Protein AF-A0A1E3ECZ2-F1 (afdb_monomer)

Organism: Bradyrhizobium elkanii (NCBI:txid29448)

Mean predicted aligned error: 5.81 Å

InterPro domains:
  IPR002938 FAD-binding domain [PF01494] (1-61)
  IPR036188 FAD/NAD(P)-binding domain superfamily [G3DSA:3.50.50.60] (1-105)
  IPR036188 FAD/NAD(P)-binding domain superfamily [SSF51905] (2-107)
  IPR050641 Rifampicin monooxygenase-like [PTHR43004] (2-73)

Foldseek 3Di:
DAAVVVADADCPLVCRVVLRVLLCQQQVLLVVCVVVVQDPPVSNVVSCQQNVVLRVLVRVVRVVVVVLPDPDPVSVVVVVVLVVQCPDPVNVVVVVCSSVVQPRAGPLPDPPPQARGFDDKDFADDDDPTDIPVNVLPVLAKEWEAQQVCPLVVLCVLVVVRYHYGYDHAFKIFTAGSSRGGQDIDHDNDNPCSNVSCCVNRNHGDD

Structure (mmCIF, N/CA/C/O backbone):
data_AF-A0A1E3ECZ2-F1
#
_entry.id   AF-A0A1E3ECZ2-F1
#
loop_
_atom_site.group_PDB
_atom_site.id
_atom_site.type_symbol
_atom_site.label_atom_id
_atom_site.label_alt_id
_atom_site.label_comp_id
_atom_site.label_asym_id
_atom_site.label_entity_id
_atom_site.label_seq_id
_atom_site.pdbx_PDB_ins_code
_atom_site.Cartn_x
_atom_site.Cartn_y
_atom_site.Cartn_z
_atom_site.occupancy
_atom_site.B_iso_or_equiv
_atom_site.auth_seq_id
_atom_site.auth_comp_id
_atom_site.auth_asym_id
_atom_site.auth_atom_id
_atom_site.pdbx_PDB_model_num
ATOM 1 N N . MET A 1 1 ? 1.210 -17.198 -4.148 1.00 65.44 1 MET A N 1
ATOM 2 C CA . MET A 1 1 ? 2.652 -17.240 -4.504 1.00 65.44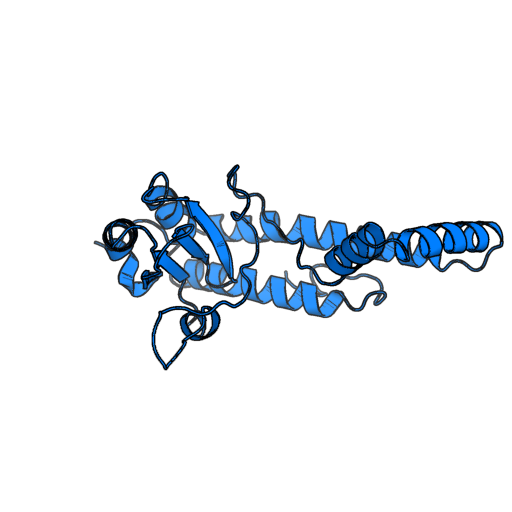 1 MET A CA 1
ATOM 3 C C . MET A 1 1 ? 3.226 -15.857 -4.256 1.00 65.44 1 MET A C 1
ATOM 5 O O . MET A 1 1 ? 2.456 -14.929 -4.424 1.00 65.44 1 MET A O 1
ATOM 9 N N . ALA A 1 2 ? 4.501 -15.716 -3.882 1.00 63.94 2 ALA A N 1
ATOM 10 C CA . ALA A 1 2 ? 5.159 -14.421 -3.653 1.00 63.94 2 ALA A CA 1
ATOM 11 C C . ALA A 1 2 ? 6.622 -14.453 -4.138 1.00 63.94 2 ALA A C 1
ATOM 13 O O . ALA A 1 2 ? 7.214 -15.534 -4.192 1.00 63.94 2 ALA A O 1
ATOM 14 N N . GLY A 1 3 ? 7.196 -13.289 -4.470 1.00 73.62 3 GLY A N 1
ATOM 15 C CA . GLY A 1 3 ? 8.590 -13.172 -4.927 1.00 73.62 3 GLY A CA 1
ATOM 16 C C . GLY A 1 3 ? 8.849 -13.861 -6.271 1.00 73.62 3 GLY A C 1
ATOM 17 O O . GLY A 1 3 ? 7.943 -13.954 -7.096 1.00 73.62 3 GLY A O 1
ATOM 18 N N . ASP A 1 4 ? 10.056 -14.396 -6.473 1.00 66.94 4 ASP A N 1
ATOM 19 C CA . ASP A 1 4 ? 10.471 -15.035 -7.736 1.00 66.94 4 ASP A CA 1
ATOM 20 C C . ASP A 1 4 ? 9.563 -16.205 -8.162 1.00 66.94 4 ASP A C 1
ATOM 22 O O . ASP A 1 4 ? 9.426 -16.501 -9.348 1.00 66.94 4 ASP A O 1
ATOM 26 N N . ALA A 1 5 ? 8.883 -16.850 -7.208 1.00 63.56 5 ALA A N 1
ATOM 27 C CA . ALA A 1 5 ? 7.888 -17.882 -7.501 1.00 63.56 5 ALA A CA 1
ATOM 28 C C . ALA A 1 5 ? 6.619 -17.323 -8.177 1.00 63.56 5 ALA A C 1
ATOM 30 O O . ALA A 1 5 ? 5.882 -18.070 -8.816 1.00 63.56 5 ALA A O 1
ATOM 31 N N . ALA A 1 6 ? 6.339 -16.029 -8.018 1.00 56.84 6 ALA A N 1
ATOM 32 C CA . ALA A 1 6 ? 5.216 -15.331 -8.635 1.00 56.84 6 ALA A CA 1
ATOM 33 C C . ALA A 1 6 ? 5.621 -14.546 -9.894 1.00 56.84 6 ALA A C 1
ATOM 35 O O . ALA A 1 6 ? 4.792 -14.370 -10.788 1.00 56.84 6 ALA A O 1
ATOM 36 N N . HIS A 1 7 ? 6.868 -14.077 -9.991 1.00 68.00 7 HIS A N 1
ATOM 37 C CA . HIS A 1 7 ? 7.356 -13.308 -11.138 1.00 68.00 7 HIS A CA 1
ATOM 38 C C . HIS A 1 7 ? 8.880 -13.415 -11.284 1.00 68.00 7 HIS A C 1
ATOM 40 O O . HIS A 1 7 ? 9.630 -13.105 -10.373 1.00 68.00 7 HIS A O 1
ATOM 46 N N . VAL A 1 8 ? 9.349 -13.809 -12.472 1.00 66.94 8 VAL A N 1
ATOM 47 C CA . VAL A 1 8 ? 10.778 -13.806 -12.826 1.00 66.94 8 VAL A CA 1
ATOM 48 C C . VAL A 1 8 ? 10.996 -12.785 -13.934 1.00 66.94 8 VAL A C 1
ATOM 50 O O . VAL A 1 8 ? 10.354 -12.846 -14.986 1.00 66.94 8 VAL A O 1
ATOM 53 N N . HIS A 1 9 ? 11.904 -11.840 -13.710 1.00 66.31 9 HIS A N 1
ATOM 54 C CA . HIS A 1 9 ? 12.267 -10.820 -14.686 1.00 66.31 9 HIS A CA 1
ATOM 55 C C . HIS A 1 9 ? 13.781 -10.595 -14.718 1.00 66.31 9 HIS A C 1
ATOM 57 O O . HIS A 1 9 ? 14.527 -11.098 -13.882 1.00 66.31 9 HIS A O 1
ATOM 63 N N . SER A 1 10 ? 14.250 -9.848 -15.717 1.00 59.91 10 SER A N 1
ATOM 64 C CA . SER A 1 10 ? 15.670 -9.508 -15.834 1.00 59.91 10 SER A CA 1
ATOM 65 C C . SER A 1 10 ? 16.162 -8.757 -14.582 1.00 59.91 10 SER A C 1
ATOM 67 O O . SER A 1 10 ? 15.400 -7.943 -14.053 1.00 59.91 10 SER A O 1
ATOM 69 N N . PRO A 1 11 ? 17.411 -8.968 -14.115 1.00 64.06 11 PRO A N 1
ATOM 70 C CA . PRO A 1 11 ? 17.941 -8.281 -12.933 1.00 64.06 11 PRO A CA 1
ATOM 71 C C . PRO A 1 11 ? 18.212 -6.785 -13.162 1.00 64.06 11 PRO A C 1
ATOM 73 O O . PRO A 1 11 ? 18.585 -6.085 -12.218 1.00 64.06 11 PRO A O 1
ATOM 76 N N . PHE A 1 12 ? 18.050 -6.279 -14.392 1.00 57.84 12 PHE A N 1
ATOM 77 C CA . PHE A 1 12 ? 18.221 -4.858 -14.689 1.00 57.84 12 PHE A CA 1
ATOM 78 C C . PHE A 1 12 ? 17.328 -3.989 -13.786 1.00 57.84 12 PHE A C 1
ATOM 80 O O . PHE A 1 12 ? 16.162 -4.295 -13.539 1.00 57.84 12 PHE A O 1
ATOM 87 N N . GLY A 1 13 ? 17.923 -2.932 -13.224 1.00 58.66 13 GLY A N 1
ATOM 88 C CA . GLY A 1 13 ? 17.275 -2.050 -12.251 1.00 58.66 13 GLY A CA 1
ATOM 89 C C . GLY A 1 13 ? 17.210 -2.579 -10.810 1.00 58.66 13 GLY A C 1
ATOM 90 O O . GLY A 1 13 ? 16.744 -1.846 -9.945 1.00 58.66 13 GLY A O 1
ATOM 91 N N . GLY A 1 14 ? 17.661 -3.810 -10.521 1.00 65.94 14 GLY A N 1
ATOM 92 C CA . GLY A 1 14 ? 17.755 -4.335 -9.148 1.00 65.94 14 GLY A CA 1
ATOM 93 C C . GLY A 1 14 ? 16.412 -4.492 -8.423 1.00 65.94 14 GLY A C 1
ATOM 94 O O . GLY A 1 14 ? 16.365 -4.471 -7.197 1.00 65.94 14 GLY A O 1
ATOM 95 N N . GLN A 1 15 ? 15.307 -4.618 -9.163 1.00 64.06 15 GLN A N 1
ATOM 96 C CA . GLN A 1 15 ? 13.961 -4.482 -8.594 1.00 64.06 15 GLN A CA 1
ATOM 97 C C . GLN A 1 15 ? 13.384 -5.783 -8.007 1.00 64.06 15 GLN A C 1
ATOM 99 O O . GLN A 1 15 ? 12.449 -5.713 -7.216 1.00 64.06 15 GLN A O 1
ATOM 104 N N . GLY A 1 16 ? 13.932 -6.957 -8.348 1.00 64.19 16 GLY A N 1
ATOM 105 C CA . GLY A 1 16 ? 13.318 -8.256 -8.017 1.00 64.19 16 GLY A CA 1
ATOM 106 C C . GLY A 1 16 ? 13.151 -8.493 -6.513 1.00 64.19 16 GLY A C 1
ATOM 107 O O . GLY A 1 16 ? 12.043 -8.739 -6.038 1.00 64.19 16 GLY A O 1
ATOM 108 N N . LEU A 1 17 ? 14.228 -8.305 -5.739 1.00 70.00 17 LEU A N 1
ATOM 109 C CA . LEU A 1 17 ? 14.194 -8.468 -4.280 1.00 70.00 17 LEU A CA 1
ATOM 110 C C . LEU A 1 17 ? 13.234 -7.473 -3.608 1.00 70.00 17 LEU A C 1
ATOM 112 O O . LEU A 1 17 ? 12.481 -7.850 -2.713 1.00 70.00 17 LEU A O 1
ATOM 116 N N . ASN A 1 18 ? 13.224 -6.218 -4.068 1.00 74.19 18 ASN A N 1
ATOM 117 C CA . ASN A 1 18 ? 12.354 -5.177 -3.517 1.00 74.19 18 ASN A CA 1
ATOM 118 C C . ASN A 1 18 ? 10.871 -5.507 -3.740 1.00 74.19 18 ASN A C 1
ATOM 120 O O . ASN A 1 18 ? 10.052 -5.329 -2.839 1.00 74.19 18 ASN A O 1
ATOM 124 N N . VAL A 1 19 ? 10.519 -6.033 -4.918 1.00 77.38 19 VAL A N 1
ATOM 125 C CA . VAL A 1 19 ? 9.143 -6.456 -5.216 1.00 77.38 19 VAL A CA 1
ATOM 126 C C . VAL A 1 19 ? 8.750 -7.654 -4.354 1.00 77.38 19 VAL A C 1
ATOM 128 O O . VAL A 1 19 ? 7.669 -7.640 -3.768 1.00 77.38 19 VAL A O 1
ATOM 131 N N . GLY A 1 20 ? 9.631 -8.651 -4.222 1.00 80.00 20 GLY A N 1
ATOM 132 C CA . GLY A 1 20 ? 9.373 -9.842 -3.412 1.00 80.00 20 GLY A CA 1
ATOM 133 C C . GLY A 1 20 ? 9.201 -9.549 -1.919 1.00 80.00 20 GLY A C 1
ATOM 134 O O . GLY A 1 20 ? 8.305 -10.110 -1.289 1.00 80.00 20 GLY A O 1
ATOM 135 N N . LEU A 1 21 ? 9.991 -8.630 -1.353 1.00 83.75 21 LEU A N 1
ATOM 136 C CA . LEU A 1 21 ? 9.823 -8.202 0.039 1.00 83.75 21 LEU A CA 1
ATOM 137 C C . LEU A 1 21 ? 8.454 -7.543 0.253 1.00 83.75 21 LEU A C 1
ATOM 139 O O . LEU A 1 21 ? 7.739 -7.887 1.191 1.00 83.75 21 LEU A O 1
ATOM 143 N N . LEU A 1 22 ? 8.057 -6.641 -0.647 1.00 85.81 22 LEU A N 1
ATOM 144 C CA . LEU A 1 22 ? 6.753 -5.982 -0.574 1.00 85.81 22 LEU A CA 1
ATOM 145 C C . LEU A 1 22 ? 5.584 -6.958 -0.784 1.00 85.81 22 LEU A C 1
ATOM 147 O O . LEU A 1 22 ? 4.518 -6.750 -0.210 1.00 85.81 22 LEU A O 1
ATOM 151 N N . ASP A 1 23 ? 5.767 -8.034 -1.556 1.00 89.69 23 ASP A N 1
ATOM 152 C CA . ASP A 1 23 ? 4.774 -9.111 -1.644 1.00 89.69 23 ASP A CA 1
ATOM 153 C C . ASP A 1 23 ? 4.614 -9.834 -0.306 1.00 89.69 23 ASP A C 1
ATOM 155 O O . ASP A 1 23 ? 3.489 -10.078 0.129 1.00 89.69 23 ASP A O 1
ATOM 159 N N . ALA A 1 24 ? 5.729 -10.172 0.348 1.00 91.31 24 ALA A N 1
ATOM 160 C CA . ALA A 1 24 ? 5.719 -10.878 1.623 1.00 91.31 24 ALA A CA 1
ATOM 161 C C . ALA A 1 24 ? 5.073 -10.035 2.730 1.00 91.31 24 ALA A C 1
ATOM 163 O O . ALA A 1 24 ? 4.223 -10.540 3.460 1.00 91.31 24 ALA A O 1
ATOM 164 N N . VAL A 1 25 ? 5.418 -8.746 2.813 1.00 92.00 25 VAL A N 1
ATOM 165 C CA . VAL A 1 25 ? 4.830 -7.820 3.792 1.00 92.00 25 VAL A CA 1
ATOM 166 C C . VAL A 1 25 ? 3.331 -7.624 3.528 1.00 92.00 25 VAL A C 1
ATOM 168 O O . VAL A 1 25 ? 2.539 -7.674 4.467 1.00 92.00 25 VAL A O 1
ATOM 171 N N . ASN A 1 26 ? 2.908 -7.492 2.264 1.00 95.50 26 ASN A N 1
ATOM 172 C CA . ASN A 1 26 ? 1.489 -7.368 1.909 1.00 95.50 26 ASN A CA 1
ATOM 173 C C . ASN A 1 26 ? 0.677 -8.630 2.236 1.00 95.50 26 ASN A C 1
ATOM 175 O O . ASN A 1 26 ? -0.442 -8.528 2.733 1.00 95.50 26 ASN A O 1
ATOM 179 N N . LEU A 1 27 ? 1.227 -9.815 1.951 1.00 95.94 27 LEU A N 1
ATOM 180 C CA . LEU A 1 27 ? 0.545 -11.088 2.179 1.00 95.94 27 LEU A CA 1
ATOM 181 C C . LEU A 1 27 ? 0.546 -11.493 3.656 1.00 95.94 27 LEU A C 1
ATOM 183 O O . LEU A 1 27 ? -0.444 -12.042 4.129 1.00 95.94 27 LEU A O 1
ATOM 187 N N . GLY A 1 28 ? 1.639 -11.241 4.380 1.00 95.62 28 GLY A N 1
ATOM 188 C CA . GLY A 1 28 ? 1.867 -11.772 5.724 1.00 95.62 28 GLY A CA 1
ATOM 189 C C . GLY A 1 28 ? 0.764 -11.400 6.712 1.00 95.62 28 GLY A C 1
ATOM 190 O O . GLY A 1 28 ? 0.200 -12.278 7.365 1.00 95.62 28 GLY A O 1
ATOM 191 N N . TRP A 1 29 ? 0.396 -10.118 6.772 1.00 96.75 29 TRP A N 1
ATOM 192 C CA . TRP A 1 29 ? -0.646 -9.654 7.692 1.00 96.75 29 TRP A CA 1
ATOM 193 C C . TRP A 1 29 ? -2.046 -10.151 7.291 1.00 96.75 29 TRP A C 1
ATOM 195 O O . TRP A 1 29 ? -2.832 -10.528 8.159 1.00 96.75 29 TRP A O 1
ATOM 205 N N . LYS A 1 30 ? -2.346 -10.224 5.984 1.00 97.62 30 LYS A N 1
ATOM 206 C CA . LYS A 1 30 ? -3.630 -10.732 5.466 1.00 97.62 30 LYS A CA 1
ATOM 207 C C . LYS A 1 30 ? -3.793 -12.215 5.769 1.00 97.62 30 LYS A C 1
ATOM 209 O O . LYS A 1 30 ? -4.836 -12.640 6.257 1.00 97.62 30 LYS A O 1
ATOM 214 N N . LEU A 1 31 ? -2.740 -12.994 5.531 1.00 96.50 31 LEU A N 1
ATOM 215 C CA . LEU A 1 31 ? -2.718 -14.421 5.819 1.00 96.50 31 LEU A CA 1
ATOM 216 C C . LEU A 1 31 ? -2.866 -14.680 7.319 1.00 96.50 31 LEU A C 1
ATOM 218 O O . LEU A 1 31 ? -3.671 -15.519 7.708 1.00 96.50 31 LEU A O 1
ATOM 222 N N . ALA A 1 32 ? -2.163 -13.918 8.161 1.00 94.75 32 ALA A N 1
ATOM 223 C CA . ALA A 1 32 ? -2.329 -13.998 9.609 1.00 94.75 32 ALA A CA 1
ATOM 224 C C . ALA A 1 32 ? -3.745 -13.602 10.064 1.00 94.75 32 ALA A C 1
ATOM 226 O O . ALA A 1 32 ? -4.261 -14.162 11.026 1.00 94.75 32 ALA A O 1
ATOM 227 N N . ALA A 1 33 ? -4.398 -12.641 9.406 1.00 94.75 33 ALA A N 1
ATOM 228 C CA . ALA A 1 33 ? -5.778 -12.275 9.720 1.00 94.75 33 ALA A CA 1
ATOM 229 C C . ALA A 1 33 ? -6.770 -13.403 9.389 1.00 94.75 33 ALA A C 1
ATOM 231 O O . ALA A 1 33 ? -7.649 -13.677 10.203 1.00 94.75 33 ALA A O 1
ATOM 232 N N . VAL A 1 34 ? -6.598 -14.081 8.251 1.00 96.12 34 VAL A N 1
ATOM 233 C CA . VAL A 1 34 ? -7.458 -15.203 7.836 1.00 96.12 34 VAL A CA 1
ATOM 234 C C . VAL A 1 34 ? -7.209 -16.456 8.675 1.00 96.12 34 VAL A C 1
ATOM 236 O O . VAL A 1 34 ? -8.153 -17.041 9.184 1.00 96.12 34 VAL A O 1
ATOM 239 N N . VAL A 1 35 ? -5.948 -16.845 8.890 1.00 96.31 35 VAL A N 1
ATOM 240 C CA . VAL A 1 35 ? -5.599 -18.049 9.674 1.00 96.31 35 VAL A CA 1
ATOM 241 C C . VAL A 1 35 ? -6.017 -17.930 11.143 1.00 96.31 35 VAL A C 1
ATOM 243 O O . VAL A 1 35 ? -6.286 -18.937 11.787 1.00 96.31 35 VAL A O 1
ATOM 246 N N . CYS A 1 36 ? -6.075 -16.711 11.685 1.00 92.56 36 CYS A N 1
ATOM 247 C CA . CYS A 1 36 ? -6.582 -16.456 13.034 1.00 92.56 36 CYS A CA 1
ATOM 248 C C . CYS A 1 36 ? -8.104 -16.218 13.087 1.00 92.56 36 CYS A C 1
ATOM 250 O O . CYS A 1 36 ? -8.572 -15.672 14.083 1.00 92.56 36 CYS A O 1
ATOM 252 N N . ASP A 1 37 ? -8.855 -16.551 12.030 1.00 92.06 37 ASP A N 1
ATOM 253 C CA . ASP A 1 37 ? -10.318 -16.399 11.932 1.00 92.06 37 ASP A CA 1
ATOM 254 C C . ASP A 1 37 ? -10.836 -14.964 12.167 1.00 92.06 37 ASP A C 1
ATOM 256 O O . ASP A 1 37 ? -11.988 -14.749 12.543 1.00 92.06 37 ASP A O 1
ATOM 260 N N . ARG A 1 38 ? -9.994 -13.945 11.940 1.00 90.44 38 ARG A N 1
ATOM 261 C CA . ARG A 1 38 ? -10.374 -12.529 12.111 1.00 90.44 38 ARG A CA 1
ATOM 262 C C . ARG A 1 38 ? -10.975 -11.921 10.851 1.00 90.44 38 ARG A C 1
ATOM 264 O O . ARG A 1 38 ? -11.712 -10.946 10.937 1.00 90.44 38 ARG A O 1
ATOM 271 N N . MET A 1 39 ? -10.631 -12.465 9.686 1.00 95.38 39 MET A N 1
ATOM 272 C CA . MET A 1 39 ? -11.056 -11.963 8.381 1.00 95.38 39 MET A CA 1
ATOM 273 C C . MET A 1 39 ? -11.463 -13.113 7.458 1.00 95.38 39 MET A C 1
ATOM 275 O O . MET A 1 39 ? -10.891 -14.197 7.558 1.00 95.38 39 MET A O 1
ATOM 279 N N . PRO A 1 40 ? -12.415 -12.890 6.533 1.00 94.62 40 PRO A N 1
ATOM 280 C CA . PRO A 1 40 ? -12.782 -13.891 5.538 1.00 94.62 40 PRO A CA 1
ATOM 281 C C . PRO A 1 40 ? -11.644 -14.136 4.538 1.00 94.62 40 PRO A C 1
ATOM 283 O O . PRO A 1 40 ? -10.836 -13.243 4.270 1.00 94.62 40 PRO A O 1
ATOM 286 N N . GLU A 1 41 ? -11.639 -15.316 3.909 1.00 94.38 41 GLU A N 1
ATOM 287 C CA . GLU A 1 41 ? -10.668 -15.679 2.861 1.00 94.38 41 GLU A CA 1
ATOM 288 C C . GLU A 1 41 ? -10.620 -14.668 1.709 1.00 94.38 41 GLU A C 1
ATOM 290 O O . GLU A 1 41 ? -9.554 -14.451 1.139 1.00 94.38 41 GLU A O 1
ATOM 295 N N . SER A 1 42 ? -11.728 -13.974 1.426 1.00 94.50 42 SER A N 1
ATOM 296 C CA . SER A 1 42 ? -11.796 -12.931 0.396 1.00 94.50 42 SER A CA 1
ATOM 297 C C . SER A 1 42 ? -10.838 -11.757 0.639 1.00 94.50 42 SER A C 1
ATOM 299 O O . SER A 1 42 ? -10.539 -11.003 -0.282 1.00 94.50 42 SER A O 1
ATOM 301 N N . LEU A 1 43 ? -10.304 -11.581 1.858 1.00 95.81 43 LEU A N 1
ATOM 302 C CA . LEU A 1 43 ? -9.214 -10.629 2.092 1.00 95.81 43 LEU A CA 1
ATOM 303 C C . LEU A 1 43 ? -7.959 -11.005 1.287 1.00 95.81 43 LEU A C 1
ATOM 305 O O . LEU A 1 43 ? -7.228 -10.117 0.847 1.00 95.81 43 LEU A O 1
ATOM 309 N N . LEU A 1 44 ? -7.698 -12.296 1.071 1.00 96.25 44 LEU A N 1
ATOM 310 C CA . LEU A 1 44 ? -6.547 -12.770 0.301 1.00 96.25 44 LEU A CA 1
ATOM 311 C C . LEU A 1 44 ? -6.687 -12.482 -1.194 1.00 96.25 44 LEU A C 1
ATOM 313 O O . LEU A 1 44 ? -5.666 -12.321 -1.858 1.00 96.25 44 LEU A O 1
ATOM 317 N N . ASP A 1 45 ? -7.901 -12.315 -1.718 1.00 95.12 45 ASP A N 1
ATOM 318 C CA . ASP A 1 45 ? -8.099 -11.911 -3.116 1.00 95.12 45 ASP A CA 1
ATOM 319 C C . ASP A 1 45 ? -7.460 -10.538 -3.381 1.00 95.12 45 ASP A C 1
ATOM 321 O O . ASP A 1 45 ? -6.784 -10.343 -4.398 1.00 95.12 45 ASP A O 1
ATOM 325 N N . SER A 1 46 ? -7.518 -9.638 -2.388 1.00 95.31 46 SER A N 1
ATOM 326 C CA . SER A 1 46 ? -6.868 -8.324 -2.461 1.00 95.31 46 SER A CA 1
ATOM 327 C C . SER A 1 46 ? -5.349 -8.410 -2.627 1.00 95.31 46 SER A C 1
ATOM 329 O O . SER A 1 46 ? -4.742 -7.477 -3.139 1.00 95.31 46 SER A O 1
ATOM 331 N N . TYR A 1 47 ? -4.687 -9.496 -2.204 1.00 95.38 47 TYR A N 1
ATOM 332 C CA . TYR A 1 47 ? -3.252 -9.669 -2.461 1.00 95.38 47 TYR A CA 1
ATOM 333 C C . TYR A 1 47 ? -2.979 -9.716 -3.967 1.00 95.38 47 TYR A C 1
ATOM 335 O O . TYR A 1 47 ? -2.094 -9.022 -4.463 1.00 95.38 47 TYR A O 1
ATOM 343 N N . THR A 1 48 ? -3.769 -10.491 -4.708 1.00 92.44 48 THR A N 1
ATOM 344 C CA . THR A 1 48 ? -3.602 -10.602 -6.159 1.00 92.44 48 THR A CA 1
ATOM 345 C C . THR A 1 48 ? -3.961 -9.287 -6.843 1.00 92.44 48 THR A C 1
ATOM 347 O O . THR A 1 48 ? -3.184 -8.806 -7.668 1.00 92.44 48 THR A O 1
ATOM 350 N N . GLU A 1 49 ? -5.086 -8.673 -6.467 1.00 93.94 49 GLU A N 1
ATOM 351 C CA . GLU A 1 49 ? -5.537 -7.386 -7.017 1.00 93.94 49 GLU A CA 1
ATOM 352 C C . GLU A 1 49 ? -4.503 -6.269 -6.808 1.00 93.94 49 GLU A C 1
ATOM 354 O O . GLU A 1 49 ? -4.244 -5.477 -7.713 1.00 93.94 49 GLU A O 1
ATOM 359 N N . GLU A 1 50 ? -3.859 -6.236 -5.639 1.00 94.81 50 GLU A N 1
ATOM 360 C CA . GLU A 1 50 ? -2.867 -5.221 -5.285 1.00 94.81 50 GLU A CA 1
ATOM 361 C C . GLU A 1 50 ? -1.495 -5.485 -5.924 1.00 94.81 50 GLU A C 1
ATOM 363 O O . GLU A 1 50 ? -0.841 -4.559 -6.416 1.00 94.81 50 GLU A O 1
ATOM 368 N N . ARG A 1 51 ? -1.022 -6.739 -5.918 1.00 92.88 51 ARG A N 1
ATOM 369 C CA . ARG A 1 51 ? 0.376 -7.071 -6.248 1.00 92.88 51 ARG A CA 1
ATOM 370 C C . ARG A 1 51 ? 0.595 -7.445 -7.709 1.00 92.88 51 ARG A C 1
ATOM 372 O O . ARG A 1 51 ? 1.639 -7.104 -8.271 1.00 92.88 51 ARG A O 1
ATOM 379 N N . HIS A 1 52 ? -0.386 -8.064 -8.365 1.00 91.00 52 HIS A N 1
ATOM 380 C CA . HIS A 1 52 ? -0.251 -8.470 -9.766 1.00 91.00 52 HIS A CA 1
ATOM 381 C C . HIS A 1 52 ? -0.010 -7.282 -10.723 1.00 91.00 52 HIS A C 1
ATOM 383 O O . HIS A 1 52 ? 0.920 -7.357 -11.534 1.00 91.00 52 HIS A O 1
ATOM 389 N N . PRO A 1 53 ? -0.739 -6.145 -10.631 1.00 91.56 53 PRO A N 1
ATOM 390 C CA . PRO A 1 53 ? -0.481 -4.992 -11.497 1.00 91.56 53 PRO A CA 1
ATOM 391 C C . PRO A 1 53 ? 0.922 -4.394 -11.319 1.00 91.56 53 PRO A C 1
ATOM 393 O O . PRO A 1 53 ? 1.494 -3.864 -12.273 1.00 91.56 53 PRO A O 1
ATOM 396 N N . ILE A 1 54 ? 1.497 -4.484 -10.115 1.00 88.94 54 ILE A N 1
ATOM 397 C CA . ILE A 1 54 ? 2.851 -3.991 -9.826 1.00 88.94 54 ILE A CA 1
ATOM 398 C C . ILE A 1 54 ? 3.889 -4.886 -10.495 1.00 88.94 54 ILE A C 1
ATOM 400 O O . ILE A 1 54 ? 4.731 -4.382 -11.240 1.00 88.94 54 ILE A O 1
ATOM 404 N N . ALA A 1 55 ? 3.790 -6.203 -10.299 1.00 86.38 55 ALA A N 1
ATOM 405 C CA . ALA A 1 55 ? 4.680 -7.165 -10.944 1.00 86.38 55 ALA A CA 1
ATOM 406 C C . ALA A 1 55 ? 4.634 -7.038 -12.479 1.00 86.38 55 ALA A C 1
ATOM 408 O O . ALA A 1 55 ? 5.674 -7.012 -13.138 1.00 86.38 55 ALA A O 1
ATOM 409 N N . ALA A 1 56 ? 3.440 -6.849 -13.054 1.00 89.25 56 ALA A N 1
ATOM 410 C CA . ALA A 1 56 ? 3.268 -6.629 -14.489 1.00 89.25 56 ALA A CA 1
ATOM 411 C C . ALA A 1 56 ? 3.987 -5.360 -14.992 1.00 89.25 56 ALA A C 1
ATOM 413 O O . ALA A 1 56 ? 4.623 -5.390 -16.049 1.00 89.25 56 ALA A O 1
ATOM 414 N N . ARG A 1 57 ? 3.939 -4.252 -14.235 1.00 87.38 57 ARG A N 1
ATOM 415 C CA . ARG A 1 57 ? 4.656 -3.006 -14.571 1.00 87.38 57 ARG A CA 1
ATOM 416 C C . ARG A 1 57 ? 6.173 -3.179 -14.504 1.00 87.38 57 ARG A C 1
ATOM 418 O O . ARG A 1 57 ? 6.868 -2.708 -15.401 1.00 87.38 57 ARG A O 1
ATOM 425 N N . VAL A 1 58 ? 6.684 -3.880 -13.492 1.00 85.75 58 VAL A N 1
ATOM 426 C CA . VAL A 1 58 ? 8.124 -4.166 -13.358 1.00 85.75 58 VAL A CA 1
ATOM 427 C C . VAL A 1 58 ? 8.610 -5.059 -14.502 1.00 85.75 58 VAL A C 1
ATOM 429 O O . VAL A 1 58 ? 9.643 -4.787 -15.117 1.00 85.75 58 VAL A O 1
ATOM 432 N N . LEU A 1 59 ? 7.829 -6.072 -14.882 1.00 87.56 59 LEU A N 1
ATOM 433 C CA . LEU A 1 59 ? 8.134 -6.914 -16.039 1.00 87.56 59 LEU A CA 1
ATOM 434 C C . LEU A 1 59 ? 8.148 -6.112 -17.353 1.00 87.56 59 LEU A C 1
ATOM 436 O O . LEU A 1 59 ? 9.021 -6.315 -18.196 1.00 87.56 59 LEU A O 1
ATOM 440 N N . ALA A 1 60 ? 7.202 -5.189 -17.540 1.00 88.44 60 ALA A N 1
ATOM 441 C CA . ALA A 1 60 ? 7.183 -4.313 -18.710 1.00 88.44 60 ALA A CA 1
ATOM 442 C C . ALA A 1 60 ? 8.405 -3.376 -18.748 1.00 88.44 60 ALA A C 1
ATOM 444 O O . ALA A 1 60 ? 9.050 -3.263 -19.792 1.00 88.44 60 ALA A O 1
ATOM 445 N N . ASN A 1 61 ? 8.767 -2.767 -17.613 1.00 85.75 61 ASN A N 1
ATOM 446 C CA . ASN A 1 61 ? 9.943 -1.902 -17.491 1.00 85.75 61 ASN A CA 1
ATOM 447 C C . ASN A 1 61 ? 11.242 -2.654 -17.815 1.00 85.75 61 ASN A C 1
ATOM 449 O O . ASN A 1 61 ? 12.033 -2.224 -18.650 1.00 85.75 61 ASN A O 1
ATOM 453 N N . THR A 1 62 ? 11.443 -3.825 -17.214 1.00 85.19 62 THR A N 1
ATOM 454 C CA . THR A 1 62 ? 12.655 -4.625 -17.449 1.00 85.19 62 THR A CA 1
ATOM 455 C C . THR A 1 62 ? 12.755 -5.116 -18.895 1.00 85.19 62 THR A C 1
ATOM 457 O O . THR A 1 62 ? 13.846 -5.131 -19.462 1.00 85.19 62 THR A O 1
ATOM 460 N N . ARG A 1 63 ? 11.630 -5.431 -19.557 1.00 88.81 63 ARG A N 1
ATOM 461 C CA . ARG A 1 63 ? 11.602 -5.702 -21.008 1.00 88.81 63 ARG A CA 1
ATOM 462 C C . ARG A 1 63 ? 12.006 -4.481 -21.838 1.00 88.81 63 ARG A C 1
ATOM 464 O O . ARG A 1 63 ? 12.749 -4.644 -22.805 1.00 88.81 63 ARG A O 1
ATOM 471 N N . ALA A 1 64 ? 11.554 -3.283 -21.465 1.00 89.62 64 ALA A N 1
ATOM 472 C CA . ALA A 1 64 ? 11.951 -2.043 -22.131 1.00 89.62 64 ALA A CA 1
ATOM 473 C C . ALA A 1 64 ? 13.454 -1.770 -21.964 1.00 89.62 64 ALA A C 1
ATOM 475 O O . ALA A 1 64 ? 14.126 -1.456 -22.941 1.00 89.62 64 ALA A O 1
ATOM 476 N N . GLN A 1 65 ? 14.006 -1.986 -20.767 1.00 87.75 65 GLN A N 1
ATOM 477 C CA . GLN A 1 65 ? 15.446 -1.874 -20.518 1.00 87.75 65 GLN A CA 1
ATOM 478 C C . GLN A 1 65 ? 16.254 -2.873 -21.358 1.00 87.75 65 GLN A C 1
ATOM 480 O O . GLN A 1 65 ? 17.239 -2.491 -21.981 1.00 87.75 65 GLN A O 1
ATOM 485 N N . VAL A 1 66 ? 15.816 -4.134 -21.451 1.00 88.50 66 VAL A N 1
ATOM 486 C CA . VAL A 1 66 ? 16.460 -5.135 -22.322 1.00 88.50 66 VAL A CA 1
ATOM 487 C C . VAL A 1 66 ? 16.419 -4.708 -23.790 1.00 88.50 66 VAL A C 1
ATOM 489 O O . VAL A 1 66 ? 17.420 -4.847 -24.489 1.00 88.50 66 VAL A O 1
ATOM 492 N N . ALA A 1 67 ? 15.289 -4.176 -24.267 1.00 90.88 67 ALA A N 1
ATOM 493 C CA . ALA A 1 67 ? 15.180 -3.663 -25.630 1.00 90.88 67 ALA A CA 1
ATOM 494 C C . ALA A 1 67 ? 16.135 -2.485 -25.865 1.00 90.88 67 ALA A C 1
ATOM 496 O O . ALA A 1 67 ? 16.834 -2.474 -26.874 1.00 90.88 67 ALA A O 1
ATOM 497 N N . LEU A 1 68 ? 16.225 -1.561 -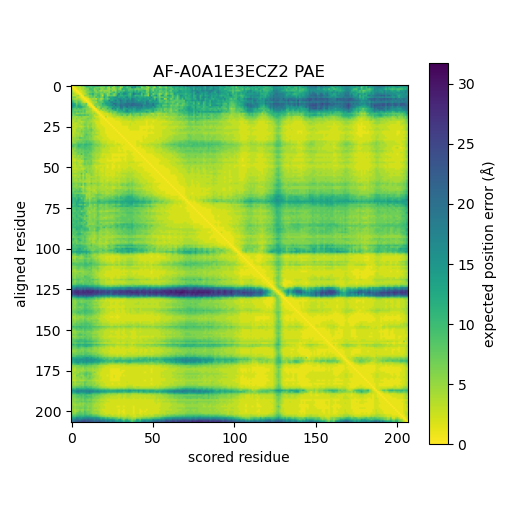24.903 1.00 90.88 68 LEU A N 1
ATOM 498 C CA . LEU A 1 68 ? 17.166 -0.448 -24.946 1.00 90.88 68 LEU A CA 1
ATOM 499 C C . LEU A 1 68 ? 18.620 -0.910 -24.912 1.00 90.88 68 LEU A C 1
ATOM 501 O O . LEU A 1 68 ? 19.460 -0.170 -25.376 1.00 90.88 68 LEU A O 1
ATOM 505 N N . MET A 1 69 ? 18.967 -2.088 -24.393 1.00 87.56 69 MET A N 1
ATOM 506 C CA . MET A 1 69 ? 20.354 -2.583 -24.319 1.00 87.56 69 MET A CA 1
ATOM 507 C C . MET A 1 69 ? 20.817 -3.361 -25.562 1.00 87.56 69 MET A C 1
ATOM 509 O O . MET A 1 69 ? 21.915 -3.919 -25.558 1.00 87.56 69 MET A O 1
ATOM 513 N N . ARG A 1 70 ? 20.009 -3.426 -26.627 1.00 91.62 70 ARG A N 1
ATOM 514 C CA . ARG A 1 70 ? 20.396 -4.121 -27.863 1.00 91.62 70 ARG A CA 1
ATOM 515 C C . ARG A 1 70 ? 21.562 -3.401 -28.561 1.00 91.62 70 ARG A C 1
ATOM 517 O O . ARG A 1 70 ? 21.505 -2.181 -28.694 1.00 91.62 70 ARG A O 1
ATOM 524 N N . PRO A 1 71 ? 22.611 -4.131 -28.989 1.00 89.06 71 PRO A N 1
ATOM 525 C CA . PRO A 1 71 ? 23.753 -3.535 -29.671 1.00 89.06 71 PRO A CA 1
ATOM 526 C C . PRO A 1 71 ? 23.441 -3.366 -31.163 1.00 89.06 71 PRO A C 1
ATOM 528 O O . PRO A 1 71 ? 23.760 -4.234 -31.979 1.00 89.06 71 PRO A O 1
ATOM 531 N N . ASP A 1 72 ? 22.787 -2.264 -31.517 1.00 95.06 72 ASP A N 1
ATOM 532 C CA . ASP A 1 72 ? 22.533 -1.879 -32.903 1.00 95.06 72 ASP A CA 1
ATOM 533 C C . ASP A 1 72 ? 22.417 -0.356 -33.056 1.00 95.06 72 ASP A C 1
ATOM 535 O O . ASP A 1 72 ? 22.022 0.351 -32.131 1.00 95.06 72 ASP A O 1
ATOM 539 N N . VAL A 1 73 ? 22.723 0.136 -34.260 1.00 93.56 73 VAL A N 1
ATOM 540 C CA . VAL A 1 73 ? 22.821 1.576 -34.555 1.00 93.56 73 VAL A CA 1
ATOM 541 C C . VAL A 1 73 ? 21.523 2.351 -34.314 1.00 93.56 73 VAL A C 1
ATOM 543 O O . VAL A 1 73 ? 21.570 3.538 -34.003 1.00 93.56 73 VAL A O 1
ATOM 546 N N . MET A 1 74 ? 20.361 1.704 -34.454 1.00 95.19 74 MET A N 1
ATOM 547 C CA . MET A 1 74 ? 19.070 2.363 -34.240 1.00 95.19 74 MET A CA 1
ATOM 548 C C . MET A 1 74 ? 18.777 2.477 -32.744 1.00 95.19 74 MET A C 1
ATOM 550 O O . MET A 1 74 ? 18.301 3.513 -32.280 1.00 95.19 74 MET A O 1
ATOM 554 N N . THR A 1 75 ? 19.095 1.429 -31.985 1.00 94.50 75 THR A N 1
ATOM 555 C CA . THR A 1 75 ? 18.982 1.433 -30.525 1.00 94.50 75 THR A CA 1
ATOM 556 C C . THR A 1 75 ? 19.979 2.398 -29.879 1.00 94.50 75 THR A C 1
ATOM 558 O O . THR A 1 75 ? 19.628 3.033 -28.887 1.00 94.50 75 THR A O 1
ATOM 561 N N . ASP A 1 76 ? 21.175 2.579 -30.446 1.00 93.56 76 ASP A N 1
ATOM 562 C CA . ASP A 1 76 ? 22.151 3.562 -29.957 1.00 93.56 76 ASP A CA 1
ATOM 563 C C . ASP A 1 76 ? 21.618 5.000 -30.072 1.00 93.56 76 ASP A C 1
ATOM 565 O O . ASP A 1 76 ? 21.596 5.721 -29.076 1.00 93.56 76 ASP A O 1
ATOM 569 N N . ALA A 1 77 ? 21.074 5.383 -31.233 1.00 95.44 77 ALA A N 1
ATOM 570 C CA . ALA A 1 77 ? 20.446 6.696 -31.414 1.00 95.44 77 ALA A CA 1
ATOM 571 C C . ALA A 1 77 ? 19.231 6.899 -30.486 1.00 95.44 77 ALA A C 1
ATOM 573 O O . ALA A 1 77 ? 19.028 7.975 -29.923 1.00 95.44 77 ALA A O 1
ATOM 574 N N . LEU A 1 78 ? 18.421 5.853 -30.278 1.00 95.56 78 LEU A N 1
ATOM 575 C CA . LEU A 1 78 ? 17.320 5.898 -29.314 1.00 95.56 78 LEU A CA 1
ATOM 576 C C . LEU A 1 78 ? 17.830 6.083 -27.876 1.00 95.56 78 LEU A C 1
ATOM 578 O O . LEU A 1 78 ? 17.215 6.814 -27.099 1.00 95.56 78 LEU A O 1
ATOM 582 N N . ARG A 1 79 ? 18.939 5.430 -27.510 1.00 94.06 79 ARG A N 1
ATOM 583 C CA . ARG A 1 79 ? 19.539 5.544 -26.178 1.00 94.06 79 ARG A CA 1
ATOM 584 C C . ARG A 1 79 ? 20.002 6.967 -25.898 1.00 94.06 79 ARG A C 1
ATOM 586 O O . ARG A 1 79 ? 19.797 7.420 -24.779 1.00 94.06 79 ARG A O 1
ATOM 593 N N . GLU A 1 80 ? 20.573 7.660 -26.882 1.00 94.88 80 GLU A N 1
ATOM 594 C CA . GLU A 1 80 ? 20.955 9.073 -26.749 1.00 94.88 80 GLU A CA 1
ATOM 595 C C . GLU A 1 80 ? 19.738 9.944 -26.413 1.00 94.88 80 GLU A C 1
ATOM 597 O O . GLU A 1 80 ? 19.749 10.647 -25.408 1.00 94.88 80 GLU A O 1
ATOM 602 N N . ILE A 1 81 ? 18.629 9.794 -27.147 1.00 95.62 81 ILE A N 1
ATOM 603 C CA . ILE A 1 81 ? 17.387 10.537 -26.869 1.00 95.62 81 ILE A CA 1
ATOM 604 C C . ILE A 1 81 ? 16.842 10.222 -25.468 1.00 95.62 81 ILE A C 1
ATOM 606 O O . ILE A 1 81 ? 16.402 11.115 -24.744 1.00 95.62 81 ILE A O 1
ATOM 610 N N . VAL A 1 82 ? 16.844 8.948 -25.064 1.00 94.38 82 VAL A N 1
ATOM 611 C CA . VAL A 1 82 ? 16.384 8.551 -23.723 1.00 94.38 82 VAL A CA 1
ATOM 612 C C . VAL A 1 82 ? 17.307 9.108 -22.637 1.00 94.38 82 VAL A C 1
ATOM 614 O O . VAL A 1 82 ? 16.810 9.550 -21.604 1.00 94.38 82 VAL A O 1
ATOM 617 N N . ALA A 1 83 ? 18.622 9.123 -22.862 1.00 93.38 83 ALA A N 1
ATOM 618 C CA . ALA A 1 83 ? 19.590 9.708 -21.940 1.00 93.38 83 ALA A CA 1
ATOM 619 C C . ALA A 1 83 ? 19.382 11.222 -21.790 1.00 93.38 83 ALA A C 1
ATOM 621 O O . ALA A 1 83 ? 19.362 11.717 -20.662 1.00 93.38 83 ALA A O 1
ATOM 622 N N . ASP A 1 84 ? 19.124 11.931 -22.890 1.00 95.56 84 ASP A N 1
ATOM 623 C CA . ASP A 1 84 ? 18.789 13.355 -22.866 1.00 95.56 84 ASP A CA 1
ATOM 624 C C . ASP A 1 84 ? 17.512 13.599 -22.049 1.00 95.56 84 ASP A C 1
ATOM 626 O O . ASP A 1 84 ? 17.503 14.425 -21.137 1.00 95.56 84 ASP A O 1
ATOM 630 N N . LEU A 1 85 ? 16.453 12.814 -22.282 1.00 95.25 85 LEU A N 1
ATOM 631 C CA . LEU A 1 85 ? 15.224 12.893 -21.483 1.00 95.25 85 LEU A CA 1
ATOM 632 C C . LEU A 1 85 ? 15.478 12.621 -19.997 1.00 95.25 85 LEU A C 1
ATOM 634 O O . LEU A 1 85 ? 14.905 13.302 -19.152 1.00 95.25 85 LEU A O 1
ATOM 638 N N . MET A 1 86 ? 16.329 11.647 -19.665 1.00 93.25 86 MET A N 1
ATOM 639 C CA . MET A 1 86 ? 16.702 11.346 -18.280 1.00 93.25 86 MET A CA 1
ATOM 640 C C . MET A 1 86 ? 17.471 12.489 -17.617 1.00 93.25 86 MET A C 1
ATOM 642 O O . MET A 1 86 ? 17.364 12.637 -16.404 1.00 93.25 86 MET A O 1
ATOM 646 N N . SER A 1 87 ? 18.211 13.295 -18.379 1.00 94.00 87 SER A N 1
ATOM 647 C CA . SER A 1 87 ? 18.978 14.428 -17.847 1.00 94.00 87 SER A CA 1
ATOM 648 C C . SER A 1 87 ? 18.132 15.664 -17.513 1.00 94.00 87 SER A C 1
ATOM 650 O O . SER A 1 87 ? 18.620 16.565 -16.837 1.00 94.00 87 SER A O 1
ATOM 652 N N . LEU A 1 88 ? 16.863 15.696 -17.937 1.00 97.06 88 LEU A N 1
ATOM 653 C CA . LEU A 1 88 ? 15.888 16.693 -17.492 1.00 97.06 88 LEU A CA 1
ATOM 654 C C . LEU A 1 88 ? 15.436 16.398 -16.054 1.00 97.06 88 LEU A C 1
ATOM 656 O O . LEU A 1 88 ? 15.292 15.232 -15.679 1.00 97.06 88 LEU A O 1
ATOM 660 N N . ASP A 1 89 ? 15.116 17.435 -15.276 1.00 95.06 89 ASP A N 1
ATOM 661 C CA . ASP A 1 89 ? 14.675 17.295 -13.879 1.00 95.06 89 ASP A CA 1
ATOM 662 C C . ASP A 1 89 ? 13.429 16.399 -13.755 1.00 95.06 89 ASP A C 1
ATOM 664 O O . ASP A 1 89 ? 13.381 15.471 -12.939 1.00 95.06 89 ASP A O 1
ATOM 668 N N . GLU A 1 90 ? 12.420 16.605 -14.609 1.00 93.19 90 GLU A N 1
ATOM 669 C CA . GLU A 1 90 ? 11.214 15.776 -14.629 1.00 93.19 90 GLU A CA 1
ATOM 670 C C . GLU A 1 90 ? 11.495 14.343 -15.079 1.00 93.19 90 GLU A C 1
ATOM 672 O O . GLU A 1 90 ? 10.832 13.416 -14.604 1.00 93.19 90 GLU A O 1
ATOM 677 N N . GLY A 1 91 ? 12.468 14.153 -15.971 1.00 92.25 91 GLY A N 1
ATOM 678 C CA . GLY A 1 91 ? 12.901 12.840 -1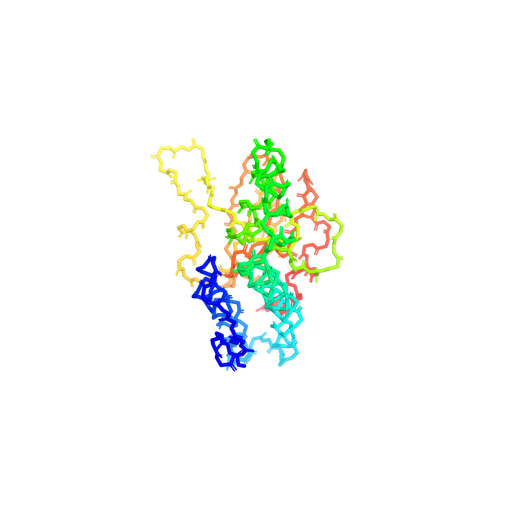6.434 1.00 92.25 91 GLY A CA 1
ATOM 679 C C . GLY A 1 91 ? 13.605 12.065 -15.328 1.00 92.25 91 GLY A C 1
ATOM 680 O O . GLY A 1 91 ? 13.185 10.956 -14.994 1.00 92.25 91 GLY A O 1
ATOM 681 N N . THR A 1 92 ? 14.608 12.677 -14.692 1.00 91.12 92 THR A N 1
ATOM 682 C CA . THR A 1 92 ? 15.299 12.124 -13.519 1.00 91.12 92 THR A CA 1
ATOM 683 C C . THR A 1 92 ? 14.292 11.730 -12.443 1.00 91.12 92 THR A C 1
ATOM 685 O O . THR A 1 92 ? 14.319 10.598 -11.954 1.00 91.12 92 THR A O 1
ATOM 688 N N . ARG A 1 93 ? 13.344 12.619 -12.122 1.00 89.81 93 ARG A N 1
ATOM 689 C CA . ARG A 1 93 ? 12.288 12.327 -11.150 1.00 89.81 93 ARG A CA 1
ATOM 690 C C . ARG A 1 93 ? 11.419 11.150 -11.595 1.00 89.81 93 ARG A C 1
ATOM 692 O O . ARG A 1 93 ? 11.222 10.221 -10.819 1.00 89.81 93 ARG A O 1
ATOM 699 N N . TYR A 1 94 ? 10.930 11.145 -12.836 1.00 89.31 94 TYR A N 1
ATOM 700 C CA . TYR A 1 94 ? 10.068 10.081 -13.358 1.00 89.31 94 TYR A CA 1
ATOM 701 C C . TYR A 1 94 ? 10.735 8.698 -13.302 1.00 89.31 94 TYR A C 1
ATOM 703 O O . TYR A 1 94 ? 10.122 7.741 -12.817 1.00 89.31 94 TYR A O 1
ATOM 711 N N . PHE A 1 95 ? 11.978 8.585 -13.778 1.00 88.12 95 PHE A N 1
ATOM 712 C CA . PHE A 1 95 ? 12.711 7.317 -13.802 1.00 88.12 95 PHE A CA 1
ATOM 713 C C . PHE A 1 95 ? 13.183 6.896 -12.406 1.00 88.12 95 PHE A C 1
ATOM 715 O O . PHE A 1 95 ? 13.081 5.717 -12.065 1.00 88.12 95 PHE A O 1
ATOM 722 N N . GLY A 1 96 ? 13.617 7.839 -11.564 1.00 87.00 96 GLY A N 1
ATOM 723 C CA . GLY A 1 96 ? 13.971 7.565 -10.169 1.00 87.00 96 GLY A CA 1
ATOM 724 C C . GLY A 1 96 ? 12.780 7.034 -9.366 1.00 87.00 96 GLY A C 1
ATOM 725 O O . GLY A 1 96 ? 12.873 6.011 -8.687 1.00 87.00 96 GLY A O 1
ATOM 726 N N . GLU A 1 97 ? 11.619 7.668 -9.508 1.00 86.62 97 GLU A N 1
ATOM 727 C CA . GLU A 1 97 ? 10.360 7.232 -8.903 1.00 86.62 97 GLU A CA 1
ATOM 728 C C . GLU A 1 97 ? 9.872 5.866 -9.442 1.00 86.62 97 GLU A C 1
ATOM 730 O O . GLU A 1 97 ? 9.311 5.062 -8.694 1.00 86.62 97 GLU A O 1
ATOM 735 N N . MET A 1 98 ? 10.080 5.586 -10.736 1.00 84.44 98 MET A N 1
ATOM 736 C CA . MET A 1 98 ? 9.753 4.292 -11.350 1.00 84.44 98 MET A CA 1
ATOM 737 C C . MET A 1 98 ? 10.625 3.160 -10.797 1.00 84.44 98 MET A C 1
ATOM 739 O O . MET A 1 98 ? 10.113 2.076 -10.516 1.00 84.44 98 MET A O 1
ATOM 743 N N . ILE A 1 99 ? 11.933 3.396 -10.653 1.00 81.00 99 ILE A N 1
ATOM 744 C CA . ILE A 1 99 ? 12.885 2.360 -10.235 1.00 81.00 99 ILE A CA 1
ATOM 745 C C . ILE A 1 99 ? 12.790 2.092 -8.727 1.00 81.00 99 ILE A C 1
ATOM 747 O O . ILE A 1 99 ? 12.815 0.934 -8.308 1.00 81.00 99 ILE A O 1
ATOM 751 N N . SER A 1 100 ? 12.625 3.145 -7.922 1.00 79.88 100 SER A N 1
ATOM 752 C CA . SER A 1 100 ? 12.565 3.066 -6.453 1.00 79.88 100 SER A CA 1
ATOM 753 C C . SER A 1 100 ? 11.306 2.394 -5.897 1.00 79.88 100 SER A C 1
ATOM 755 O O . SER A 1 100 ? 11.298 1.984 -4.741 1.00 79.88 100 SER A O 1
ATOM 757 N N . GLY A 1 101 ? 10.228 2.295 -6.683 1.00 76.25 101 GLY A N 1
ATOM 758 C CA . GLY A 1 101 ? 8.947 1.756 -6.215 1.00 76.25 101 GLY A CA 1
ATOM 759 C C . GLY A 1 101 ? 8.100 2.744 -5.399 1.00 76.25 101 GLY A C 1
ATOM 760 O O . GLY A 1 101 ? 6.992 2.399 -4.998 1.00 76.25 101 GLY A O 1
ATOM 761 N N . ILE A 1 102 ? 8.546 3.995 -5.226 1.00 77.75 102 ILE A N 1
ATOM 762 C CA . ILE A 1 102 ? 7.820 5.046 -4.479 1.00 77.75 102 ILE A CA 1
ATOM 763 C C . ILE A 1 102 ? 6.453 5.371 -5.115 1.00 77.75 102 ILE A C 1
ATOM 765 O O . ILE A 1 102 ? 5.532 5.848 -4.453 1.00 77.75 102 ILE A O 1
ATOM 769 N N . ARG A 1 103 ? 6.271 5.069 -6.407 1.00 77.00 103 ARG A N 1
ATOM 770 C CA . ARG A 1 103 ? 4.997 5.270 -7.125 1.00 77.00 103 ARG A CA 1
ATOM 771 C C . ARG A 1 103 ? 3.952 4.190 -6.891 1.00 77.00 103 ARG A C 1
ATOM 773 O O . ARG A 1 103 ? 2.886 4.267 -7.504 1.00 77.00 103 ARG A O 1
ATOM 780 N N . ILE A 1 104 ? 4.238 3.177 -6.077 1.00 84.25 104 ILE A N 1
ATOM 781 C CA . ILE A 1 104 ? 3.248 2.148 -5.776 1.00 84.25 104 ILE A CA 1
ATOM 782 C C . ILE A 1 104 ? 2.025 2.811 -5.131 1.00 84.25 104 ILE A C 1
ATOM 784 O O . ILE A 1 104 ? 2.108 3.458 -4.088 1.00 84.25 104 ILE A O 1
ATOM 788 N N . ARG A 1 105 ? 0.884 2.651 -5.804 1.00 91.94 105 ARG A N 1
ATOM 789 C CA . ARG A 1 105 ? -0.439 3.018 -5.315 1.00 91.94 105 ARG A CA 1
ATOM 790 C C . ARG A 1 105 ? -1.406 1.906 -5.697 1.00 91.94 105 ARG A C 1
ATOM 792 O O . ARG A 1 105 ? -1.570 1.635 -6.888 1.00 91.94 105 ARG A O 1
ATOM 799 N N . TYR A 1 106 ? -1.999 1.267 -4.699 1.00 94.44 106 TYR A N 1
ATOM 800 C CA . TYR A 1 106 ? -3.096 0.327 -4.879 1.00 94.44 106 TYR A CA 1
ATOM 801 C C . TYR A 1 106 ? -4.386 1.079 -5.207 1.00 94.44 106 TYR A C 1
ATOM 803 O O . TYR A 1 106 ? -4.615 2.177 -4.699 1.00 94.44 106 TYR A O 1
ATOM 811 N N . ASP A 1 107 ? -5.228 0.493 -6.054 1.00 94.44 107 ASP A N 1
ATOM 812 C CA . ASP A 1 107 ? -6.573 1.012 -6.278 1.00 94.44 107 ASP A CA 1
ATOM 81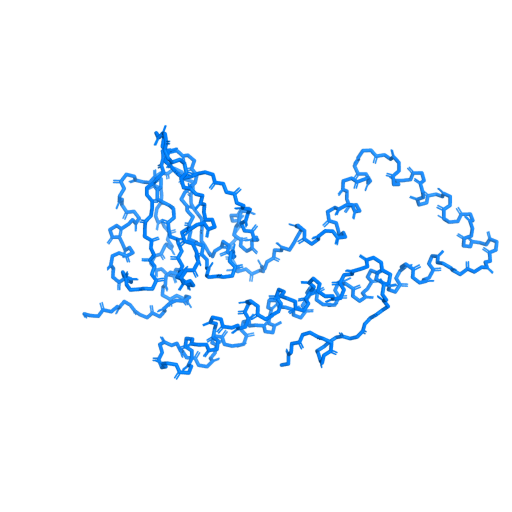3 C C . ASP A 1 107 ? -7.498 0.486 -5.180 1.00 94.44 107 ASP A C 1
ATOM 815 O O . ASP A 1 107 ? -7.858 -0.689 -5.163 1.00 94.44 107 ASP A O 1
ATOM 819 N N . LEU A 1 108 ? -7.827 1.355 -4.225 1.00 95.19 108 LEU A N 1
ATOM 820 C CA . LEU A 1 108 ? -8.726 1.036 -3.115 1.00 95.19 108 LEU A CA 1
ATOM 821 C C . LEU A 1 108 ? -10.110 1.688 -3.282 1.00 95.19 108 LEU A C 1
ATOM 823 O O . LEU A 1 108 ? -10.889 1.695 -2.330 1.00 95.19 108 LEU A O 1
ATOM 827 N N . GLY A 1 109 ? -10.417 2.246 -4.462 1.00 93.25 109 GLY A N 1
ATOM 828 C CA . GLY A 1 109 ? -11.698 2.905 -4.739 1.00 93.25 109 GLY A CA 1
ATOM 829 C C . GLY A 1 109 ? -11.882 4.260 -4.046 1.00 93.25 109 GLY A C 1
ATOM 830 O O . GLY A 1 109 ? -12.995 4.597 -3.654 1.00 93.25 109 GLY A O 1
ATOM 831 N N . SER A 1 110 ? -10.799 5.021 -3.854 1.00 93.75 110 SER A N 1
ATOM 832 C CA . SER A 1 110 ? -10.827 6.349 -3.226 1.00 93.75 110 SER A CA 1
ATOM 833 C C . SER A 1 110 ? -10.143 7.401 -4.095 1.00 93.75 110 SER A C 1
ATOM 835 O O . SER A 1 110 ? -9.034 7.185 -4.594 1.00 93.75 110 SER A O 1
ATOM 837 N N . ASP A 1 111 ? -10.770 8.573 -4.194 1.00 92.31 111 ASP A N 1
ATOM 838 C CA . ASP A 1 111 ? -10.221 9.737 -4.894 1.00 92.31 111 ASP A CA 1
ATOM 839 C C . ASP A 1 111 ? -9.136 10.463 -4.082 1.00 92.31 111 ASP A C 1
ATOM 841 O O . ASP A 1 111 ? -8.337 11.215 -4.646 1.00 92.31 111 ASP A O 1
ATOM 845 N N . HIS A 1 112 ? -9.044 10.206 -2.770 1.00 94.19 112 HIS A N 1
ATOM 846 C CA . HIS A 1 112 ? -8.068 10.871 -1.912 1.00 94.19 112 HIS A CA 1
ATOM 847 C C . HIS A 1 112 ? -6.630 10.503 -2.339 1.00 94.19 112 HIS A C 1
ATOM 849 O O . HIS A 1 112 ? -6.286 9.317 -2.408 1.00 94.19 112 HIS A O 1
ATOM 855 N N . PRO A 1 113 ? -5.740 11.484 -2.593 1.00 93.75 113 PRO A N 1
ATOM 856 C CA . PRO A 1 113 ? -4.449 11.260 -3.256 1.00 93.75 113 PRO A CA 1
ATOM 857 C C . PRO A 1 113 ? -3.479 10.358 -2.480 1.00 93.75 113 PRO A C 1
ATOM 859 O O . PRO A 1 113 ? -2.616 9.716 -3.092 1.00 93.75 113 PRO A O 1
ATOM 862 N N . SER A 1 114 ? -3.616 10.311 -1.152 1.00 94.75 114 SER A N 1
ATOM 863 C CA . SER A 1 114 ? -2.815 9.455 -0.268 1.00 94.75 114 SER A CA 1
ATOM 864 C C . SER A 1 114 ? -3.286 7.999 -0.231 1.00 94.75 114 SER A C 1
ATOM 866 O O . SER A 1 114 ? -2.467 7.114 -0.004 1.00 94.75 114 SER A O 1
ATOM 868 N N . VAL A 1 115 ? -4.575 7.724 -0.470 1.00 97.50 115 VAL A N 1
ATOM 869 C CA . VAL A 1 115 ? -5.128 6.372 -0.305 1.00 97.50 115 VAL A CA 1
ATOM 870 C C . VAL A 1 115 ? -4.545 5.426 -1.355 1.00 97.50 115 VAL A C 1
ATOM 872 O O . VAL A 1 115 ? -4.442 5.757 -2.540 1.00 97.50 115 VAL A O 1
ATOM 875 N N . GLY A 1 116 ? -4.130 4.249 -0.891 1.00 96.38 116 GLY A N 1
ATOM 876 C CA . GLY A 1 116 ? -3.464 3.206 -1.662 1.00 96.38 116 GLY A CA 1
ATOM 877 C C . GLY A 1 116 ? -1.947 3.357 -1.757 1.00 96.38 116 GLY A C 1
ATOM 878 O O . GLY A 1 116 ? -1.286 2.423 -2.207 1.00 96.38 116 GLY A O 1
ATOM 879 N N . ARG A 1 117 ? -1.368 4.499 -1.363 1.00 95.25 117 ARG A N 1
ATOM 880 C CA . ARG A 1 117 ? 0.093 4.680 -1.341 1.00 95.25 117 ARG A CA 1
ATOM 881 C C . ARG A 1 117 ? 0.705 4.009 -0.121 1.00 95.25 117 ARG A C 1
ATOM 883 O O . ARG A 1 117 ? 0.062 3.892 0.920 1.00 95.25 117 ARG A O 1
ATOM 890 N N . LEU A 1 118 ? 1.974 3.632 -0.240 1.00 93.19 118 LEU A N 1
ATOM 891 C CA . LEU A 1 118 ? 2.781 3.271 0.920 1.00 93.19 118 LEU A CA 1
ATOM 892 C C . LEU A 1 118 ? 3.211 4.546 1.648 1.00 93.19 118 LEU A C 1
ATOM 894 O O . LEU A 1 118 ? 3.733 5.476 1.029 1.00 93.19 118 LEU A O 1
ATOM 898 N N . SER A 1 119 ? 2.973 4.592 2.952 1.00 93.12 119 SER A N 1
ATOM 899 C CA . SER A 1 119 ? 3.425 5.680 3.803 1.00 93.12 119 SER A CA 1
ATOM 900 C C . SER A 1 119 ? 4.942 5.632 3.961 1.00 93.12 119 SER A C 1
ATOM 902 O O . SER A 1 119 ? 5.519 4.576 4.218 1.00 93.12 119 SER A O 1
ATOM 904 N N . GLY A 1 120 ? 5.585 6.794 3.845 1.00 90.75 120 GLY A N 1
ATOM 905 C CA . GLY A 1 120 ? 6.954 6.970 4.324 1.00 90.75 120 GLY A CA 1
ATOM 906 C C . GLY A 1 120 ? 6.998 7.037 5.851 1.00 90.75 120 GLY A C 1
ATOM 907 O O . GLY A 1 120 ? 5.954 7.149 6.501 1.00 90.75 120 GLY A O 1
ATOM 908 N N . ASN A 1 121 ? 8.207 7.007 6.412 1.00 92.25 121 ASN A N 1
ATOM 909 C CA . ASN A 1 121 ? 8.383 7.264 7.834 1.00 92.25 121 ASN A CA 1
ATOM 910 C C . ASN A 1 121 ? 8.277 8.767 8.117 1.00 92.25 121 ASN A C 1
ATOM 912 O O . ASN A 1 121 ? 8.861 9.573 7.391 1.00 92.25 121 ASN A O 1
ATOM 916 N N . PHE A 1 122 ? 7.560 9.143 9.170 1.00 91.06 122 PHE A N 1
ATOM 917 C CA . PHE A 1 122 ? 7.449 10.528 9.622 1.00 91.06 122 PHE A CA 1
ATOM 918 C C . PHE A 1 122 ? 7.345 10.583 11.145 1.00 91.06 122 PHE A C 1
ATOM 920 O O . PHE A 1 122 ? 6.921 9.614 11.775 1.00 91.06 122 PHE A O 1
ATOM 927 N N . ALA A 1 123 ? 7.753 11.711 11.725 1.00 88.88 123 ALA A N 1
ATOM 928 C CA . ALA A 1 123 ? 7.696 11.937 13.163 1.00 88.88 123 ALA A CA 1
ATOM 929 C C . ALA A 1 123 ? 6.244 12.037 13.662 1.00 88.88 123 ALA A C 1
ATOM 931 O O . ALA A 1 123 ? 5.376 12.620 13.008 1.00 88.88 123 ALA A O 1
ATOM 932 N N . LEU A 1 124 ? 5.999 11.461 14.834 1.00 84.31 124 LEU A N 1
ATOM 933 C CA . LEU A 1 124 ? 4.749 11.494 15.579 1.00 84.31 124 LEU A CA 1
ATOM 934 C C . LEU A 1 124 ? 5.003 12.210 16.915 1.00 84.31 124 LEU A C 1
ATOM 936 O O . LEU A 1 124 ? 5.867 11.797 17.688 1.00 84.31 124 LEU A O 1
ATOM 940 N N . GLY A 1 125 ? 4.220 13.252 17.203 1.00 70.75 125 GLY A N 1
ATOM 941 C CA . GLY A 1 125 ? 4.325 14.057 18.428 1.00 70.75 125 GLY A CA 1
ATOM 942 C C . GLY A 1 125 ? 5.102 15.370 18.259 1.00 70.75 125 GLY A C 1
ATOM 943 O O . GLY A 1 125 ? 5.686 15.617 17.209 1.00 70.75 125 GLY A O 1
ATOM 944 N N . ASP A 1 126 ? 5.069 16.207 19.305 1.00 63.97 126 ASP A N 1
ATOM 945 C CA . ASP A 1 126 ? 5.643 17.567 19.310 1.00 63.97 126 ASP A CA 1
ATOM 946 C C . ASP A 1 126 ? 6.885 17.729 20.221 1.00 63.97 126 ASP A C 1
ATOM 948 O O . ASP A 1 126 ? 7.569 18.741 20.101 1.00 63.97 126 ASP A O 1
ATOM 952 N N . ASP A 1 127 ? 7.193 16.796 21.142 1.00 52.00 127 ASP A N 1
ATOM 953 C CA . ASP A 1 127 ? 8.184 17.038 22.214 1.00 52.00 127 ASP A CA 1
ATOM 954 C C . ASP A 1 127 ? 9.178 15.881 22.459 1.00 52.00 127 ASP A C 1
ATOM 956 O O . ASP A 1 127 ? 8.797 14.783 22.864 1.00 52.00 127 ASP A O 1
ATOM 960 N N . CYS A 1 128 ? 10.468 16.201 22.270 1.00 50.25 128 CYS A N 1
ATOM 961 C CA . CYS A 1 128 ? 11.742 15.633 22.767 1.00 50.25 128 CYS A CA 1
ATOM 962 C C . CYS A 1 128 ? 12.027 14.114 22.759 1.00 50.25 128 CYS A C 1
ATOM 964 O O . CYS A 1 128 ? 13.188 13.732 22.909 1.00 50.25 128 CYS A O 1
ATOM 966 N N . ALA A 1 129 ? 11.046 13.251 22.525 1.00 56.56 129 ALA A N 1
ATOM 967 C CA . ALA A 1 129 ? 11.246 11.888 22.052 1.00 56.56 129 ALA A CA 1
ATOM 968 C C . ALA A 1 129 ? 10.322 11.696 20.846 1.00 56.56 129 ALA A C 1
ATOM 970 O O . ALA A 1 129 ? 9.209 11.192 20.977 1.00 56.56 129 ALA A O 1
ATOM 971 N N . GLU A 1 130 ? 10.761 12.174 19.679 1.00 72.12 130 GLU A N 1
ATOM 972 C CA . GLU A 1 130 ? 10.047 11.954 18.421 1.00 72.12 130 GLU A CA 1
ATOM 973 C C . GLU A 1 130 ? 10.035 10.450 18.127 1.00 72.12 130 GLU A C 1
ATOM 975 O O . GLU A 1 130 ? 11.015 9.890 17.639 1.00 72.12 130 GLU A O 1
ATOM 980 N N . THR A 1 131 ? 8.934 9.773 18.460 1.00 86.06 131 THR A N 1
ATOM 981 C CA . THR A 1 131 ? 8.674 8.445 17.897 1.00 86.06 131 THR A CA 1
ATOM 982 C C . THR A 1 131 ? 8.234 8.624 16.459 1.00 86.06 131 THR A C 1
ATOM 984 O O . THR A 1 131 ? 7.568 9.598 16.121 1.00 86.06 131 THR A O 1
ATOM 987 N N . THR A 1 132 ? 8.583 7.692 15.598 1.00 92.00 1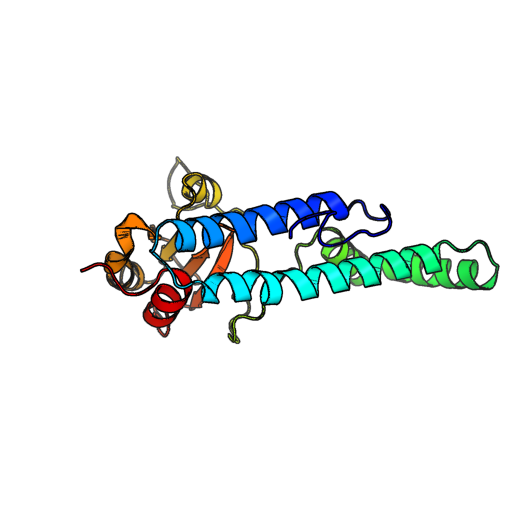32 THR A N 1
ATOM 988 C CA . THR A 1 132 ? 8.221 7.734 14.189 1.00 92.00 132 THR A CA 1
ATOM 989 C C . THR A 1 132 ? 7.070 6.782 13.899 1.00 92.00 132 THR A C 1
ATOM 991 O O . THR A 1 132 ? 6.761 5.897 14.700 1.00 92.00 132 THR A O 1
ATOM 994 N N . LEU A 1 133 ? 6.418 6.947 12.745 1.00 93.56 133 LEU A N 1
ATOM 995 C CA . LEU A 1 133 ? 5.405 5.999 12.281 1.00 93.56 133 LEU A CA 1
ATOM 996 C C . LEU A 1 133 ? 5.922 4.559 12.342 1.00 93.56 133 LEU A C 1
ATOM 998 O O . LEU A 1 133 ? 5.207 3.680 12.809 1.00 93.56 133 LEU A O 1
ATOM 1002 N N . PHE A 1 134 ? 7.153 4.321 11.894 1.00 93.94 134 PHE A N 1
ATOM 1003 C CA . PHE A 1 134 ? 7.697 2.968 11.830 1.00 93.94 134 PHE A CA 1
ATOM 1004 C C . PHE A 1 134 ? 7.942 2.364 13.214 1.00 93.94 134 PHE A C 1
ATOM 1006 O O . PHE A 1 134 ? 7.672 1.177 13.381 1.00 93.94 134 PHE A O 1
ATOM 1013 N N . ASP A 1 135 ? 8.301 3.168 14.219 1.00 93.69 135 ASP A N 1
ATOM 1014 C CA . ASP A 1 135 ? 8.406 2.692 15.608 1.00 93.69 135 ASP A CA 1
ATOM 1015 C C . ASP A 1 135 ? 7.044 2.200 16.135 1.00 93.69 135 ASP A C 1
ATOM 1017 O O . ASP A 1 135 ? 6.961 1.261 16.922 1.00 93.69 135 ASP A O 1
ATOM 1021 N N . GLN A 1 136 ? 5.942 2.802 15.671 1.00 93.81 136 GLN A N 1
ATOM 1022 C CA . GLN A 1 136 ? 4.580 2.407 16.054 1.00 93.81 136 GLN A CA 1
ATOM 1023 C C . GLN A 1 136 ? 4.051 1.182 15.291 1.00 93.81 136 GLN A C 1
ATOM 1025 O O . GLN A 1 136 ? 2.972 0.689 15.624 1.00 93.81 136 GLN A O 1
ATOM 1030 N N . MET A 1 137 ? 4.779 0.705 14.277 1.00 94.88 137 MET A N 1
ATOM 1031 C CA . MET A 1 137 ? 4.380 -0.399 13.398 1.00 94.88 137 MET A CA 1
ATOM 1032 C C . MET A 1 137 ? 5.160 -1.701 13.649 1.00 94.88 137 MET A C 1
ATOM 1034 O O . MET A 1 137 ? 4.846 -2.719 13.030 1.00 94.88 137 MET A O 1
ATOM 1038 N N . GLU A 1 138 ? 6.158 -1.702 14.540 1.00 93.50 138 GLU A N 1
ATOM 1039 C CA . GLU A 1 138 ? 7.039 -2.860 14.783 1.00 93.50 138 GLU A CA 1
ATOM 1040 C C . GLU A 1 138 ? 6.294 -4.115 15.269 1.00 93.50 138 GLU A C 1
ATOM 1042 O O . GLU A 1 138 ? 6.734 -5.238 15.026 1.00 93.50 138 GLU A O 1
ATOM 1047 N N . ASP A 1 139 ? 5.146 -3.940 15.927 1.00 93.44 139 ASP A N 1
ATOM 1048 C CA . ASP A 1 139 ? 4.307 -5.032 16.432 1.00 93.44 139 ASP A CA 1
ATOM 1049 C C . ASP A 1 139 ? 3.302 -5.575 15.398 1.00 93.44 139 ASP A C 1
ATOM 1051 O O . ASP A 1 139 ? 2.504 -6.463 15.710 1.00 93.44 139 ASP A O 1
ATOM 1055 N N . GLY A 1 140 ? 3.339 -5.063 14.163 1.00 92.69 140 GLY A N 1
ATOM 1056 C CA . GLY A 1 140 ? 2.479 -5.497 13.065 1.00 92.69 140 GLY A CA 1
ATOM 1057 C C . GLY A 1 140 ? 1.019 -5.056 13.190 1.00 92.69 140 GLY A C 1
ATOM 1058 O O . GLY A 1 140 ? 0.167 -5.574 12.462 1.00 92.69 140 GLY A O 1
ATOM 1059 N N . ARG A 1 141 ? 0.700 -4.120 14.092 1.00 95.44 141 ARG A N 1
ATOM 1060 C CA . ARG A 1 141 ? -0.630 -3.504 14.165 1.00 95.44 141 ARG A CA 1
ATOM 1061 C C . ARG A 1 141 ? -0.805 -2.442 13.086 1.00 95.44 141 ARG A C 1
ATOM 1063 O O . ARG A 1 141 ? 0.148 -1.841 12.597 1.00 95.44 141 ARG A O 1
ATOM 1070 N N . ALA A 1 142 ? -2.059 -2.191 12.730 1.00 97.69 142 ALA A N 1
ATOM 1071 C CA . ALA A 1 142 ? -2.399 -1.011 11.952 1.00 97.69 142 ALA A CA 1
ATOM 1072 C C . ALA A 1 142 ? -2.267 0.245 12.821 1.00 97.69 142 ALA A C 1
ATOM 1074 O O . ALA A 1 142 ? -2.452 0.181 14.037 1.00 97.69 142 ALA A O 1
ATOM 1075 N N . VAL A 1 143 ? -2.006 1.392 12.201 1.00 97.94 143 VAL A N 1
ATOM 1076 C CA . VAL A 1 143 ? -1.891 2.683 12.889 1.00 97.94 143 VAL A CA 1
ATOM 1077 C C . VAL A 1 143 ? -2.942 3.640 12.340 1.00 97.94 143 VAL A C 1
ATOM 1079 O O . VAL A 1 143 ? -3.012 3.862 11.134 1.00 97.94 143 VAL A O 1
ATOM 1082 N N . LEU A 1 144 ? -3.754 4.223 13.220 1.00 98.00 144 LEU A N 1
ATOM 1083 C CA . LEU A 1 144 ? -4.602 5.370 12.914 1.00 98.00 144 LEU A CA 1
ATOM 1084 C C . LEU A 1 144 ? -3.917 6.631 13.439 1.00 98.00 144 LEU A C 1
ATOM 1086 O O . LEU A 1 144 ? -3.827 6.833 14.647 1.00 98.00 144 LEU A O 1
ATOM 1090 N N . VAL A 1 145 ? -3.452 7.479 12.529 1.00 96.44 145 VAL A N 1
ATOM 1091 C CA . VAL A 1 145 ? -2.982 8.827 12.847 1.00 96.44 145 VAL A CA 1
ATOM 1092 C C . VAL A 1 145 ? -4.190 9.753 12.862 1.00 96.44 145 VAL A C 1
ATOM 1094 O O . VAL A 1 145 ? -4.846 9.926 11.836 1.00 96.44 145 VAL A O 1
ATOM 1097 N N . ASP A 1 146 ? -4.488 10.323 14.023 1.00 95.25 146 ASP A N 1
ATOM 1098 C CA . ASP A 1 146 ? -5.702 11.091 14.284 1.00 95.25 146 ASP A CA 1
ATOM 1099 C C . ASP A 1 146 ? -5.402 12.592 14.386 1.00 95.25 146 ASP A C 1
ATOM 1101 O O . ASP A 1 146 ? -4.802 13.045 15.362 1.00 95.25 146 ASP A O 1
ATOM 1105 N N . ALA A 1 147 ? -5.842 13.359 13.387 1.00 93.50 147 ALA A N 1
ATOM 1106 C CA . ALA A 1 147 ? -5.769 14.821 13.359 1.00 93.50 147 ALA A CA 1
ATOM 1107 C C . ALA A 1 147 ? -7.092 15.511 13.758 1.00 93.50 147 ALA A C 1
ATOM 1109 O O . ALA A 1 147 ? -7.213 16.731 13.657 1.00 93.50 147 ALA A O 1
ATOM 1110 N N . THR A 1 148 ? -8.079 14.744 14.230 1.00 93.81 148 THR A N 1
ATOM 1111 C CA . THR A 1 148 ? -9.460 15.176 14.513 1.00 93.81 148 THR A CA 1
ATOM 1112 C C . THR A 1 148 ? -9.741 15.422 16.000 1.00 93.81 148 THR A C 1
ATOM 1114 O O . THR A 1 148 ? -10.889 15.355 16.438 1.00 93.81 148 THR A O 1
ATOM 1117 N N . ASP A 1 149 ? -8.700 15.668 16.798 1.00 91.56 149 ASP A N 1
ATOM 1118 C CA . ASP A 1 149 ? -8.803 15.852 18.256 1.00 91.56 149 ASP A CA 1
ATOM 1119 C C . ASP A 1 149 ? -9.527 14.684 18.965 1.00 91.56 149 ASP A C 1
ATOM 1121 O O . ASP A 1 149 ? -10.334 14.861 19.876 1.00 91.56 149 ASP A O 1
ATOM 1125 N N . GLY A 1 150 ? -9.255 13.453 18.513 1.00 93.81 150 GLY A N 1
ATOM 1126 C CA . GLY A 1 150 ? -9.756 12.224 19.129 1.00 93.81 150 GLY A CA 1
ATOM 1127 C C . GLY A 1 150 ? -11.043 11.660 18.523 1.00 93.81 150 GLY A C 1
ATOM 1128 O O . GLY A 1 150 ? -11.438 10.552 18.897 1.00 93.81 150 GLY A O 1
ATOM 1129 N N . ALA A 1 151 ? -11.707 12.360 17.596 1.00 95.62 151 ALA A N 1
ATOM 1130 C CA . ALA A 1 151 ? -12.956 11.874 17.003 1.00 95.62 151 ALA A CA 1
ATOM 1131 C C . ALA A 1 151 ? -12.755 10.577 16.194 1.00 95.62 151 ALA A C 1
ATOM 1133 O O . ALA A 1 151 ? -13.517 9.620 16.348 1.00 95.62 151 ALA A O 1
ATOM 1134 N N . ALA A 1 152 ? -11.698 10.502 15.384 1.00 96.50 152 ALA A N 1
ATOM 1135 C CA . ALA A 1 152 ? -11.336 9.305 14.630 1.00 96.50 152 ALA A CA 1
ATOM 1136 C C . ALA A 1 152 ? -10.911 8.160 15.566 1.00 96.50 152 ALA A C 1
ATOM 1138 O O . ALA A 1 152 ? -11.340 7.017 15.385 1.00 96.50 152 ALA A O 1
ATOM 1139 N N . SER A 1 153 ? -10.134 8.463 16.612 1.00 96.62 153 SER A N 1
ATOM 1140 C CA . SER A 1 153 ? -9.735 7.485 17.633 1.00 96.62 153 SER A CA 1
ATOM 1141 C C . SER A 1 153 ? -10.939 6.901 18.374 1.00 96.62 153 SER A C 1
ATOM 1143 O O . SER A 1 153 ? -10.969 5.701 18.640 1.00 96.62 153 SER A O 1
ATOM 1145 N N . ALA A 1 154 ? -11.962 7.711 18.666 1.00 97.00 154 ALA A N 1
ATOM 1146 C CA . ALA A 1 154 ? -13.187 7.244 19.313 1.00 97.00 154 ALA A CA 1
ATOM 1147 C C . ALA A 1 154 ? -13.951 6.220 18.454 1.00 97.00 154 ALA A C 1
ATOM 1149 O O . ALA A 1 154 ? -14.496 5.255 18.988 1.00 97.00 154 ALA A O 1
ATOM 1150 N N . ILE A 1 155 ? -13.951 6.383 17.126 1.00 96.69 155 ILE A N 1
ATOM 1151 C CA . ILE A 1 155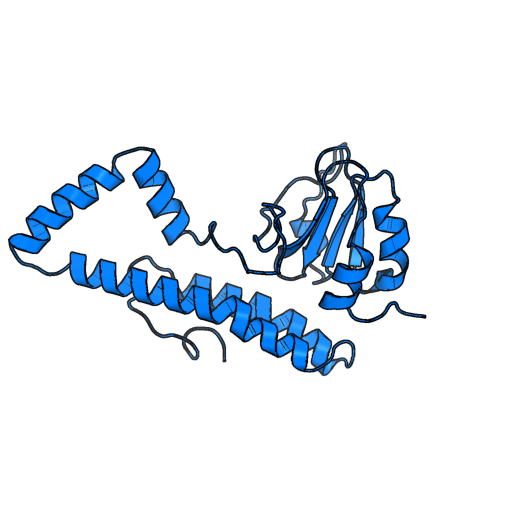 ? -14.523 5.398 16.194 1.00 96.69 155 ILE A CA 1
ATOM 1152 C C . ILE A 1 155 ? -13.681 4.114 16.199 1.00 96.69 155 ILE A C 1
ATOM 1154 O O . ILE A 1 155 ? -14.224 3.012 16.310 1.00 96.69 155 ILE A O 1
ATOM 1158 N N . ALA A 1 156 ? -12.355 4.250 16.116 1.00 96.94 156 ALA A N 1
ATOM 1159 C CA . ALA A 1 156 ? -11.424 3.125 16.046 1.00 96.94 156 ALA A CA 1
ATOM 1160 C C . ALA A 1 156 ? -11.236 2.365 17.367 1.00 96.94 156 ALA A C 1
ATOM 1162 O O . ALA A 1 156 ? -10.718 1.250 17.344 1.00 96.94 156 ALA A O 1
ATOM 1163 N N . ALA A 1 157 ? -11.712 2.898 18.496 1.00 95.75 157 ALA A N 1
ATOM 1164 C CA . ALA A 1 157 ? -11.662 2.239 19.804 1.00 95.75 157 ALA A CA 1
ATOM 1165 C C . ALA A 1 157 ? -12.310 0.839 19.811 1.00 95.75 157 ALA A C 1
ATOM 1167 O O . ALA A 1 157 ? -11.967 0.000 20.634 1.00 95.75 157 ALA A O 1
ATOM 1168 N N . ARG A 1 158 ? -13.207 0.555 18.861 1.00 94.88 158 ARG A N 1
ATOM 1169 C CA . ARG A 1 158 ? -13.838 -0.763 18.665 1.00 94.88 158 ARG A CA 1
ATOM 1170 C C . ARG A 1 158 ? -12.918 -1.820 18.018 1.00 94.88 158 ARG A C 1
ATOM 1172 O O . ARG A 1 158 ? -13.299 -2.983 17.899 1.00 94.88 158 ARG A O 1
ATOM 1179 N N . TRP A 1 159 ? -11.728 -1.412 17.576 1.00 95.88 159 TRP A N 1
ATOM 1180 C CA . TRP A 1 159 ? -10.673 -2.240 16.978 1.00 95.88 159 TRP A CA 1
ATOM 1181 C C . TRP A 1 159 ? -9.346 -2.094 17.743 1.00 95.88 159 TRP A C 1
ATOM 1183 O O . TRP A 1 159 ? -8.278 -2.300 17.169 1.00 95.88 159 TRP A O 1
ATOM 1193 N N . ASP A 1 160 ? -9.391 -1.732 19.025 1.00 91.50 160 ASP A N 1
ATOM 1194 C CA . ASP A 1 160 ? -8.238 -1.383 19.869 1.00 91.50 160 ASP A CA 1
ATOM 1195 C C . ASP A 1 160 ? -7.122 -2.438 19.948 1.00 91.50 160 ASP A C 1
ATOM 1197 O O . ASP A 1 160 ? -5.982 -2.088 20.238 1.00 91.50 160 ASP A O 1
ATOM 1201 N N . ILE A 1 161 ? -7.403 -3.715 19.684 1.00 90.88 161 ILE A N 1
ATOM 1202 C CA . ILE A 1 161 ? -6.382 -4.773 19.600 1.00 90.88 161 ILE A CA 1
ATOM 1203 C C . ILE A 1 161 ? -5.631 -4.713 18.260 1.00 90.88 161 ILE A C 1
ATOM 1205 O O . ILE A 1 161 ? -4.430 -4.973 18.204 1.00 90.88 161 ILE A O 1
ATOM 1209 N N . LEU A 1 162 ? -6.319 -4.361 17.173 1.00 94.19 162 LEU A N 1
ATOM 1210 C CA . LEU A 1 162 ? -5.798 -4.416 15.801 1.00 94.19 162 LEU A CA 1
ATOM 1211 C C . LEU A 1 162 ? -5.246 -3.070 15.322 1.00 94.19 162 LEU A C 1
ATOM 1213 O O . LEU A 1 162 ? -4.300 -3.035 14.535 1.00 94.19 162 LEU A O 1
ATOM 1217 N N . VAL A 1 163 ? -5.815 -1.970 15.814 1.00 97.19 163 VAL A N 1
ATOM 1218 C CA . VAL A 1 163 ? -5.528 -0.604 15.374 1.00 97.19 163 VAL A CA 1
ATOM 1219 C C . VAL A 1 163 ? -4.995 0.198 16.551 1.00 97.19 163 VAL A C 1
ATOM 1221 O O . VAL A 1 163 ? -5.617 0.289 17.605 1.00 97.19 163 VAL A O 1
ATOM 1224 N N . ARG A 1 164 ? -3.793 0.743 16.400 1.00 96.56 164 ARG A N 1
ATOM 1225 C CA . ARG A 1 164 ? -3.150 1.645 17.352 1.00 96.56 164 ARG A CA 1
ATOM 1226 C C . ARG A 1 164 ? -3.486 3.080 16.963 1.00 96.56 164 ARG A C 1
ATOM 1228 O O . ARG A 1 164 ? -3.148 3.505 15.865 1.00 96.56 164 ARG A O 1
ATOM 1235 N N . CYS A 1 165 ? -4.131 3.825 17.852 1.00 95.94 165 CYS A N 1
ATOM 1236 C CA . CYS A 1 165 ? -4.444 5.232 17.606 1.00 95.94 165 CYS A CA 1
ATOM 1237 C C . CYS A 1 165 ? -3.306 6.122 18.111 1.00 95.94 165 CYS A C 1
ATOM 1239 O O . CYS A 1 165 ? -2.846 5.952 19.241 1.00 95.94 165 CYS A O 1
ATOM 1241 N N . VAL A 1 166 ? -2.860 7.064 17.281 1.00 93.56 166 VAL A N 1
ATOM 1242 C CA . VAL A 1 166 ? -1.815 8.034 17.616 1.00 93.56 166 VAL A CA 1
ATOM 1243 C C . VAL A 1 166 ? -2.307 9.439 17.270 1.00 93.56 166 VAL A C 1
ATOM 1245 O O . VAL A 1 166 ? -2.675 9.677 16.119 1.00 93.56 166 VAL A O 1
ATOM 1248 N N . PRO A 1 167 ? -2.309 10.386 18.220 1.00 91.81 167 PRO A N 1
ATOM 1249 C CA . PRO A 1 167 ? -2.722 11.755 17.938 1.00 91.81 167 PRO A CA 1
ATOM 1250 C C . PRO A 1 167 ? -1.693 12.485 17.063 1.00 91.81 167 PRO A C 1
ATOM 1252 O O . PRO A 1 167 ? -0.485 12.277 17.196 1.00 91.81 167 PRO A O 1
ATOM 1255 N N . ARG A 1 168 ? -2.161 13.401 16.211 1.00 88.38 168 ARG A N 1
ATOM 1256 C CA . ARG A 1 168 ? -1.331 14.345 15.452 1.00 88.38 168 ARG A CA 1
ATOM 1257 C C . ARG A 1 168 ? -1.953 15.735 15.457 1.00 88.38 168 ARG A C 1
ATOM 1259 O O . ARG A 1 168 ? -3.162 15.885 15.334 1.00 88.38 168 ARG A O 1
ATOM 1266 N N . ARG A 1 169 ? -1.123 16.778 15.532 1.00 81.38 169 ARG A N 1
ATOM 1267 C CA . ARG A 1 169 ? -1.587 18.152 15.320 1.00 81.38 169 ARG A CA 1
ATOM 1268 C C . ARG A 1 169 ? -1.560 18.504 13.834 1.00 81.38 169 ARG A C 1
ATOM 1270 O O . ARG A 1 169 ? -0.496 18.584 13.228 1.00 81.38 169 ARG A O 1
ATOM 1277 N N . GLY A 1 170 ? -2.739 18.746 13.265 1.00 81.88 170 GLY A N 1
ATOM 1278 C CA . GLY A 1 170 ? -2.904 19.260 11.905 1.00 81.88 170 GLY A CA 1
ATOM 1279 C C . GLY A 1 170 ? -2.653 18.255 10.769 1.00 81.88 170 GLY A C 1
ATOM 1280 O O . GLY A 1 170 ? -2.156 17.141 10.956 1.00 81.88 170 GLY A O 1
ATOM 1281 N N . GLY A 1 171 ? -3.018 18.682 9.556 1.00 87.31 171 GLY A N 1
ATOM 1282 C CA . GLY A 1 171 ? -3.012 17.886 8.321 1.00 87.31 171 GLY A CA 1
ATOM 1283 C C . GLY A 1 171 ? -4.045 16.746 8.313 1.00 87.31 171 GLY A C 1
ATOM 1284 O O . GLY A 1 171 ? -4.891 16.677 9.191 1.00 87.31 171 GLY A O 1
ATOM 1285 N N . ALA A 1 172 ? -3.931 15.819 7.357 1.00 92.44 172 ALA A N 1
ATOM 1286 C CA . ALA A 1 172 ? -4.836 14.674 7.212 1.00 92.44 172 ALA A CA 1
ATOM 1287 C C . ALA A 1 172 ? -4.729 13.604 8.314 1.00 92.44 172 ALA A C 1
ATOM 1289 O O . ALA A 1 172 ? -3.620 13.216 8.698 1.00 92.44 172 ALA A O 1
ATOM 1290 N N . SER A 1 173 ? -5.867 13.043 8.714 1.00 95.81 173 SER A N 1
ATOM 1291 C CA . SER A 1 173 ? -5.942 11.774 9.443 1.00 95.81 173 SER A CA 1
ATOM 1292 C C . SER A 1 173 ? -5.696 10.603 8.492 1.00 95.81 173 SER A C 1
ATOM 1294 O O . SER A 1 173 ? -6.131 10.642 7.342 1.00 95.81 173 SER A O 1
ATOM 1296 N N . LEU A 1 174 ? -4.996 9.561 8.949 1.00 97.81 174 LEU A N 1
ATOM 1297 C CA . LEU A 1 174 ? -4.564 8.437 8.109 1.00 97.81 174 LEU A CA 1
ATOM 1298 C C . LEU A 1 174 ? -4.801 7.103 8.815 1.00 97.81 174 LEU A C 1
ATOM 1300 O O . LEU A 1 174 ? -4.296 6.895 9.913 1.00 97.81 174 LEU A O 1
ATOM 1304 N N . LEU A 1 175 ? -5.474 6.165 8.152 1.00 98.44 175 LEU A N 1
ATOM 1305 C CA . LEU A 1 175 ? -5.492 4.759 8.551 1.00 98.44 175 LEU A CA 1
ATOM 1306 C C . LEU A 1 175 ? -4.444 4.006 7.735 1.00 98.44 175 LEU A C 1
ATOM 1308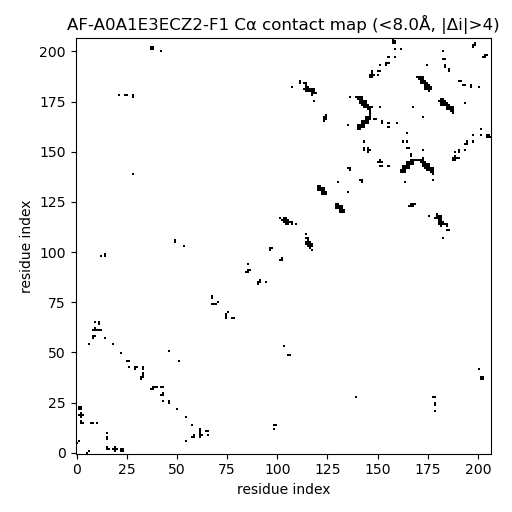 O O . LEU A 1 175 ? -4.558 3.898 6.513 1.00 98.44 175 LEU A O 1
ATOM 1312 N N . ILE A 1 176 ? -3.437 3.473 8.412 1.00 98.44 176 ILE A N 1
ATOM 1313 C CA . ILE A 1 176 ? -2.266 2.839 7.815 1.00 98.44 176 ILE A CA 1
ATOM 1314 C C . ILE A 1 176 ? -2.284 1.357 8.190 1.00 98.44 176 ILE A C 1
ATOM 1316 O O . ILE A 1 176 ? -2.301 0.993 9.365 1.00 98.44 176 ILE A O 1
ATOM 1320 N N . ARG A 1 177 ? -2.315 0.490 7.177 1.00 98.12 177 ARG A N 1
ATOM 1321 C CA . ARG A 1 177 ? -2.262 -0.969 7.330 1.00 98.12 177 ARG A CA 1
ATOM 1322 C C . ARG A 1 177 ? -0.896 -1.434 7.853 1.00 98.12 177 ARG A C 1
ATOM 1324 O O . ARG A 1 177 ? 0.084 -0.708 7.692 1.00 98.12 177 ARG A O 1
ATOM 1331 N N . PRO A 1 178 ? -0.789 -2.679 8.359 1.00 97.25 178 PRO A N 1
ATOM 1332 C CA . PRO A 1 178 ? 0.488 -3.262 8.788 1.00 97.25 178 PRO A CA 1
ATOM 1333 C C . PRO A 1 178 ? 1.588 -3.278 7.713 1.00 97.25 178 PRO A C 1
ATOM 1335 O O . PRO A 1 178 ? 2.767 -3.336 8.033 1.00 97.25 178 PRO A O 1
ATOM 1338 N N . ASP A 1 179 ? 1.221 -3.204 6.430 1.00 96.06 179 ASP A N 1
ATOM 1339 C CA . ASP A 1 179 ? 2.149 -3.124 5.298 1.00 96.06 179 ASP A CA 1
ATOM 1340 C C . ASP A 1 179 ? 2.457 -1.688 4.836 1.00 96.06 179 ASP A C 1
ATOM 1342 O O . ASP A 1 179 ? 2.884 -1.478 3.701 1.00 96.06 179 ASP A O 1
ATOM 1346 N N . ALA A 1 180 ? 2.210 -0.701 5.700 1.00 95.69 180 ALA A N 1
ATOM 1347 C CA . ALA A 1 180 ? 2.361 0.737 5.462 1.00 95.69 180 ALA A CA 1
ATOM 1348 C C . ALA A 1 180 ? 1.431 1.326 4.392 1.00 95.69 180 ALA A C 1
ATOM 1350 O O . ALA A 1 180 ? 1.517 2.516 4.094 1.00 95.69 180 ALA A O 1
ATOM 1351 N N . CYS A 1 181 ? 0.510 0.547 3.820 1.00 97.00 181 CYS A N 1
ATOM 1352 C CA . CYS A 1 181 ? -0.474 1.083 2.890 1.00 97.00 181 CYS A CA 1
ATOM 1353 C C . CYS A 1 181 ? -1.474 1.995 3.611 1.00 97.00 181 CYS A C 1
ATOM 1355 O O . CYS A 1 181 ? -2.147 1.572 4.551 1.00 97.00 181 CYS A O 1
ATOM 1357 N N . ILE A 1 182 ? -1.652 3.216 3.110 1.00 98.06 182 ILE A N 1
ATOM 1358 C CA . ILE A 1 182 ? -2.701 4.134 3.558 1.00 98.06 182 ILE A CA 1
ATOM 1359 C C . ILE A 1 182 ? -4.046 3.613 3.033 1.00 98.06 182 ILE A C 1
ATOM 1361 O O . ILE A 1 182 ? -4.350 3.716 1.846 1.00 98.06 182 ILE A O 1
ATOM 1365 N N . ALA A 1 183 ? -4.837 3.008 3.911 1.00 98.12 183 ALA A N 1
ATOM 1366 C CA . ALA A 1 183 ? -6.130 2.399 3.607 1.00 98.12 183 ALA A CA 1
ATOM 1367 C C . ALA A 1 183 ? -7.290 3.401 3.598 1.00 98.12 183 ALA A C 1
ATOM 1369 O O . ALA A 1 183 ? -8.281 3.187 2.904 1.00 98.12 183 ALA A O 1
ATOM 1370 N N . TRP A 1 184 ? -7.164 4.476 4.371 1.00 98.50 184 TRP A N 1
ATOM 1371 C CA . TRP A 1 184 ? -8.110 5.584 4.425 1.00 98.50 184 TRP A CA 1
ATOM 1372 C C . TRP A 1 184 ? -7.359 6.856 4.804 1.00 98.50 184 TRP A C 1
ATOM 1374 O O . TRP A 1 184 ? -6.344 6.802 5.501 1.00 98.50 184 TRP A O 1
ATOM 1384 N N . ALA A 1 185 ? -7.845 7.986 4.312 1.00 97.88 185 ALA A N 1
ATOM 1385 C CA . ALA A 1 185 ? -7.343 9.296 4.666 1.00 97.88 185 ALA A CA 1
ATOM 1386 C C . ALA A 1 185 ? -8.470 10.319 4.545 1.00 97.88 185 ALA A C 1
ATOM 1388 O O . ALA A 1 185 ? -9.302 10.205 3.641 1.00 97.88 185 ALA A O 1
ATOM 1389 N N . ALA A 1 186 ? -8.463 11.304 5.432 1.00 96.38 186 ALA A N 1
ATOM 1390 C CA . ALA A 1 186 ? -9.348 12.454 5.365 1.00 96.38 186 ALA A CA 1
ATOM 1391 C C . ALA A 1 186 ? -8.611 13.703 5.845 1.00 96.38 186 ALA A C 1
ATOM 1393 O O . ALA A 1 186 ? -7.836 13.644 6.804 1.00 96.38 186 ALA A O 1
ATOM 1394 N N . ASP A 1 187 ? -8.847 14.814 5.157 1.00 91.94 187 ASP A N 1
ATOM 1395 C CA . ASP A 1 187 ? -8.356 16.128 5.551 1.00 91.94 187 ASP A CA 1
ATOM 1396 C C . ASP A 1 187 ? -9.256 16.739 6.638 1.00 91.94 187 ASP A C 1
ATOM 1398 O O . ASP A 1 187 ? -10.404 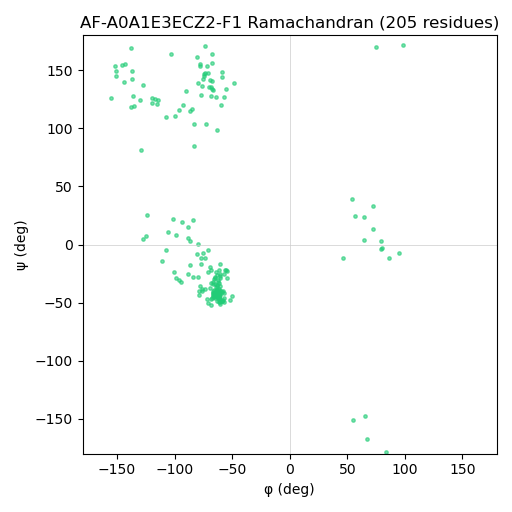16.332 6.830 1.00 91.94 187 ASP A O 1
ATOM 1402 N N . ASP A 1 188 ? -8.726 17.736 7.346 1.00 85.06 188 ASP A N 1
ATOM 1403 C CA . ASP A 1 188 ? -9.420 18.444 8.424 1.00 85.06 188 ASP A CA 1
ATOM 1404 C C . ASP A 1 188 ? -9.956 17.496 9.524 1.00 85.06 188 ASP A C 1
ATOM 1406 O O . ASP A 1 188 ? -9.381 16.446 9.815 1.00 85.06 188 ASP A O 1
ATOM 1410 N N . ALA A 1 189 ? -11.047 17.887 10.185 1.00 85.19 189 ALA A N 1
ATOM 1411 C CA . ALA A 1 189 ? -11.709 17.100 11.224 1.00 85.19 189 ALA A CA 1
ATOM 1412 C C . ALA A 1 189 ? -12.696 16.051 10.658 1.00 85.19 189 ALA A C 1
ATOM 1414 O O . ALA A 1 189 ? -13.618 15.637 11.366 1.00 85.19 189 ALA A O 1
ATOM 1415 N N . ASP A 1 190 ? -12.558 15.648 9.388 1.00 91.88 190 ASP A N 1
ATOM 1416 C CA . ASP A 1 190 ? -13.462 14.685 8.754 1.00 91.88 190 ASP A CA 1
ATOM 1417 C C . ASP A 1 190 ? -13.132 13.234 9.153 1.00 91.88 190 ASP A C 1
ATOM 1419 O O . ASP A 1 190 ? -11.982 12.808 9.242 1.00 91.88 190 ASP A O 1
ATOM 1423 N N . THR A 1 191 ? -14.184 12.455 9.394 1.00 96.06 191 THR A N 1
ATOM 1424 C CA . THR A 1 191 ? -14.122 11.026 9.746 1.00 96.06 191 THR A CA 1
ATOM 1425 C C . THR A 1 191 ? -14.953 10.161 8.794 1.00 96.06 191 THR A C 1
ATOM 1427 O O . THR A 1 191 ? -15.118 8.954 9.003 1.00 96.06 191 THR A O 1
ATOM 1430 N N . THR A 1 192 ? -15.480 10.759 7.723 1.00 95.50 192 THR A N 1
ATOM 1431 C CA . THR A 1 192 ? -16.349 10.096 6.755 1.00 95.50 192 THR A CA 1
ATOM 1432 C C . THR A 1 192 ? -15.654 8.881 6.143 1.00 95.50 192 THR A C 1
ATOM 1434 O O . THR A 1 192 ? -14.534 8.942 5.636 1.00 95.50 192 THR A O 1
ATOM 1437 N N . GLY A 1 193 ? -16.330 7.732 6.199 1.00 96.00 193 GLY A N 1
ATOM 1438 C CA . GLY A 1 193 ? -15.829 6.474 5.644 1.00 96.00 193 GLY A CA 1
ATOM 1439 C C . GLY A 1 193 ? -14.809 5.725 6.510 1.00 96.00 193 GLY A C 1
ATOM 1440 O O . GLY A 1 193 ? -14.445 4.611 6.136 1.00 96.00 193 GLY A O 1
ATOM 1441 N N . LEU A 1 194 ? -14.393 6.256 7.668 1.00 97.69 194 LEU A N 1
ATOM 1442 C CA . LEU A 1 194 ? -13.430 5.583 8.550 1.00 97.69 194 LEU A CA 1
ATOM 1443 C C . LEU A 1 194 ? -13.954 4.233 9.064 1.00 97.69 194 LEU A C 1
ATOM 1445 O O . LEU A 1 194 ? -13.257 3.230 8.957 1.00 97.69 194 LEU A O 1
ATOM 1449 N N . ASP A 1 195 ? -15.192 4.180 9.565 1.00 97.25 195 ASP A N 1
ATOM 1450 C CA . ASP A 1 195 ? -15.819 2.938 10.053 1.00 97.25 195 ASP A CA 1
ATOM 1451 C C . ASP A 1 195 ? -15.915 1.865 8.952 1.00 97.25 195 ASP A C 1
ATOM 1453 O O . ASP A 1 195 ? -15.599 0.693 9.173 1.00 97.25 195 ASP A O 1
ATOM 1457 N N . ALA A 1 196 ? -16.252 2.282 7.728 1.00 96.94 196 ALA A N 1
ATOM 1458 C CA . ALA A 1 196 ? -16.295 1.397 6.569 1.00 96.94 196 ALA A CA 1
ATOM 1459 C C . ALA A 1 196 ? -14.895 0.883 6.189 1.00 96.94 196 ALA A C 1
ATOM 1461 O O . ALA A 1 196 ? -14.741 -0.294 5.865 1.00 96.94 196 ALA A O 1
ATOM 1462 N N . ALA A 1 197 ? -13.867 1.735 6.258 1.00 97.62 197 ALA A N 1
ATOM 1463 C CA . ALA A 1 197 ? -12.485 1.339 6.008 1.00 97.62 197 ALA A CA 1
ATOM 1464 C C . ALA A 1 197 ? -11.956 0.377 7.085 1.00 97.62 197 ALA A C 1
ATOM 1466 O O . ALA A 1 197 ? -11.351 -0.640 6.747 1.00 97.62 197 ALA A O 1
ATOM 1467 N N . LEU A 1 198 ? -12.229 0.653 8.364 1.00 97.88 198 LEU A N 1
ATOM 1468 C CA . LEU A 1 198 ? -11.898 -0.235 9.480 1.00 97.88 198 LEU A CA 1
ATOM 1469 C C . LEU A 1 198 ? -12.561 -1.601 9.297 1.00 97.88 198 LEU A C 1
ATOM 1471 O O . LEU A 1 198 ? -11.883 -2.625 9.337 1.00 97.88 198 LEU A O 1
ATOM 1475 N N . THR A 1 199 ? -13.856 -1.609 8.974 1.00 96.56 199 THR A N 1
ATOM 1476 C CA . THR A 1 199 ? -14.611 -2.841 8.722 1.00 96.56 199 THR A CA 1
ATOM 1477 C C . THR A 1 199 ? -14.055 -3.624 7.533 1.00 96.56 199 THR A C 1
ATOM 1479 O O . THR A 1 199 ? -13.911 -4.844 7.602 1.00 96.56 199 THR A O 1
ATOM 1482 N N . ARG A 1 200 ? -13.695 -2.935 6.442 1.00 96.38 200 ARG A N 1
ATOM 1483 C CA . ARG A 1 200 ? -13.138 -3.560 5.235 1.00 96.38 200 ARG A CA 1
ATOM 1484 C C . ARG A 1 200 ? -11.815 -4.277 5.499 1.00 96.38 200 ARG A C 1
ATOM 1486 O O . ARG A 1 200 ? -11.593 -5.344 4.934 1.00 96.38 200 ARG A O 1
ATOM 1493 N N . TRP A 1 201 ? -10.924 -3.680 6.290 1.00 97.06 201 TRP A N 1
ATOM 1494 C CA . TRP A 1 201 ? -9.551 -4.177 6.444 1.00 97.06 201 TRP A CA 1
ATOM 1495 C C . TRP A 1 201 ? -9.317 -4.989 7.717 1.00 97.06 201 TRP A C 1
ATOM 1497 O O . TRP A 1 201 ? -8.404 -5.813 7.735 1.00 97.06 201 TRP A O 1
ATOM 1507 N N . PHE A 1 202 ? -10.137 -4.790 8.750 1.00 96.06 202 PHE A N 1
ATOM 1508 C CA . PHE A 1 202 ? -9.964 -5.405 10.070 1.00 96.06 202 PHE A CA 1
ATOM 1509 C C . PHE A 1 202 ? -11.216 -6.127 10.579 1.00 96.06 202 PHE A C 1
ATOM 1511 O O . PHE A 1 202 ? -11.206 -6.630 11.700 1.00 96.06 202 PHE A O 1
ATOM 1518 N N . GLY A 1 203 ? -12.266 -6.211 9.759 1.00 93.94 203 GLY A N 1
ATOM 1519 C CA . GLY A 1 203 ? -13.473 -6.972 10.062 1.00 93.94 203 GLY A CA 1
ATOM 1520 C C . GLY A 1 203 ? -14.451 -6.187 10.932 1.00 93.94 203 GLY A C 1
ATOM 1521 O O . GLY A 1 203 ? -14.211 -5.018 11.241 1.00 93.94 203 GLY A O 1
ATOM 1522 N N . PRO A 1 204 ? -15.588 -6.789 11.315 1.00 91.88 204 PRO A N 1
ATOM 1523 C CA . PRO A 1 204 ? -16.545 -6.121 12.185 1.00 91.88 204 PRO A CA 1
ATOM 1524 C C . PRO A 1 204 ? -15.888 -5.739 13.516 1.00 91.88 204 PRO A C 1
ATOM 1526 O O . PRO A 1 204 ? -15.001 -6.433 14.008 1.00 91.88 204 PRO A O 1
ATOM 1529 N N . ALA A 1 205 ? -16.356 -4.639 14.102 1.00 86.25 205 ALA A N 1
ATOM 1530 C CA . ALA A 1 205 ? -15.963 -4.227 15.443 1.00 86.25 205 ALA A CA 1
ATOM 1531 C C . ALA A 1 205 ? -16.065 -5.378 16.447 1.00 86.25 205 ALA A C 1
ATOM 1533 O O . ALA A 1 205 ? -17.053 -6.120 16.447 1.00 86.25 205 ALA A O 1
ATOM 1534 N N . MET A 1 206 ? -15.072 -5.475 17.328 1.00 76.94 206 MET A N 1
ATOM 1535 C CA . MET A 1 206 ? -15.124 -6.410 18.445 1.00 76.94 206 MET A CA 1
ATOM 1536 C C . MET A 1 206 ? -16.216 -5.942 19.420 1.00 76.94 206 MET A C 1
ATOM 1538 O O . MET A 1 206 ? -16.366 -4.739 19.652 1.00 76.94 206 MET A O 1
ATOM 1542 N N . GLN A 1 207 ? -17.031 -6.886 19.902 1.00 58.03 207 GLN A N 1
ATOM 1543 C CA . GLN A 1 207 ? -18.059 -6.638 20.922 1.00 58.03 207 GLN A CA 1
ATOM 1544 C C . GLN A 1 207 ? -17.451 -6.598 22.318 1.00 58.03 207 GLN A C 1
ATOM 1546 O O . GLN A 1 207 ? -16.524 -7.402 22.568 1.00 58.03 207 GLN A O 1
#

pLDDT: mean 89.05, std 10.62, range [50.25, 98.5]

Solvent-accessible surface area (backbone atoms only — not comparable to full-atom values): 11602 Å² total; per-residue (Å²): 124,54,31,68,82,61,54,81,66,67,69,66,80,66,43,65,66,60,53,23,51,53,40,47,48,55,40,50,60,48,51,54,33,34,78,67,72,55,38,62,71,71,60,54,54,50,46,53,69,51,46,49,63,51,54,52,50,52,44,52,51,32,50,50,51,55,58,56,66,45,96,43,78,68,37,49,58,49,45,53,54,52,51,55,47,40,72,36,72,69,31,38,50,53,53,51,37,63,60,71,51,74,69,50,59,38,91,76,88,62,89,51,88,61,37,24,22,63,61,77,80,46,79,43,72,91,68,100,66,72,43,35,50,59,72,70,36,74,85,56,33,22,38,32,41,24,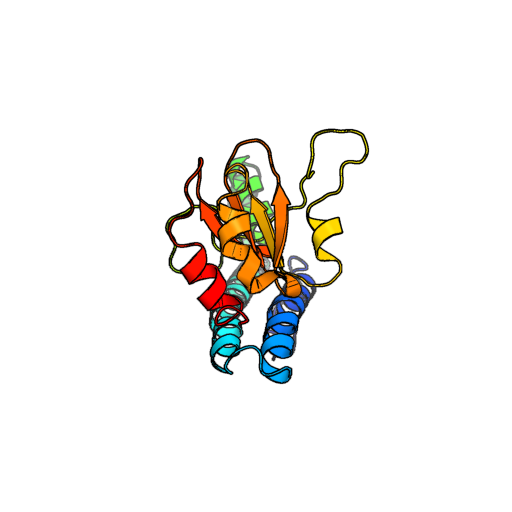25,38,87,50,57,51,42,62,65,44,56,42,39,56,89,52,36,45,72,41,72,44,90,60,61,59,22,36,35,26,41,60,61,36,31,19,71,37,64,32,60,54,75,54,57,84,62,48,70,58,44,46,35,74,77,63,27,75,68,62,130

Nearest PDB structures (foldseek):
  4k2x-assembly1_A  TM=9.453E-01  e=6.661E-17  Streptomyces rimosus subsp. rimosus ATCC 10970
  4k2x-assembly1_B  TM=9.521E-01  e=1.169E-16  Streptomyces rimosus subsp. rimosus ATCC 10970
  6brd-assembly3_C  TM=9.283E-01  e=5.187E-17  Streptomyces venezuelae ATCC 10712
  6brd-assembly1_A  TM=9.106E-01  e=9.106E-17  Streptomyces venezuelae ATCC 10712
  5vqb-assembly3_C  TM=9.227E-01  e=1.812E-16  Streptomyces venezuelae ATCC 10712

Secondary structure (DSSP, 8-state):
--GGGT----SGGG-HHHHHHHHHHHHHHHHHHHHTTSS-THHHHHHHHHHHHHHHHHHHHHHHHHHHT--SHHHHHHHHHHHHHHHSHHHHHHHHHHHHSTT-B---S--STTTTBBPPP-EESSSSS-EETTGGGTTS-EEEEE-STTHHHHHHGGGTTTEEEEE-SSS-EEEE-TTSBEEEEESTT--TTHHHHHHHHH-SPP-

Sequence (207 aa):
MAGDAAHVHSPFGGQGLNVGLLDAVNLGWKLAAVVCDRMPESLLDSYTEERHPIAARVLANTRAQVALMRPDVMTDALREIVADLMSLDEGTRYFGEMISGIRIRYDLGSDHPSVGRLSGNFALGDDCAETTLFDQMEDGRAVLVDATDGAASAIAARWDILVRCVPRRGGASLLIRPDACIAWAADDADTTGLDAALTRWFGPAMQ

Radius of gyration: 20.01 Å; Cα contacts (8 Å, |Δi|>4): 276; chains: 1; bounding box: 42×37×57 Å